Protein AF-A0A4Z2EG58-F1 (afdb_monomer)

InterPro domains:
  IPR001893 Cysteine-rich Golgi apparatus protein 1 repeat [PF00839] (11-72)
  IPR001893 Cysteine-rich Golgi apparatus protein 1 repeat [PF00839] (84-138)
  IPR001893 Cysteine-rich Golgi apparatus protein 1 repeat [PF00839] (142-176)
  IPR017873 Cysteine-rich Golgi apparatus protein 1 repeat, eukaryote [PS51289] (8-75)
  IPR017873 Cysteine-rich Golgi apparatus protein 1 repeat, eukaryote [PS51289] (80-139)
  IPR039728 Golgi apparatus protein 1 [PTHR11884] (1-176)

Organism: NCBI:txid230148

Mean predicted aligned error: 6.57 Å

Foldseek 3Di:
DVCLQPPPDDPVNNVVVLVLLLVCLQAVVSVVQLCVQCVVVLCVFVVPPDPVPVVPDDGGCSSLVRLLVQLPDDVVNDHHGDPSNSVVSLVLLLVCQFDVSSHPQLCVQCVVVCVVFPVVPDGTNSSLVRCVVCLVVGDPSNNVVSVVLVVVCVVPVSSNNVSCVVCVVVCVVPPPPDD

Structure (mmCIF, N/CA/C/O backbone):
data_AF-A0A4Z2EG58-F1
#
_entry.id   AF-A0A4Z2EG58-F1
#
loop_
_atom_site.group_PDB
_atom_site.id
_atom_site.type_symbol
_atom_site.label_atom_id
_atom_site.label_alt_id
_atom_site.label_comp_id
_atom_site.label_asym_id
_atom_site.label_entity_id
_atom_site.label_seq_id
_atom_site.pdbx_PDB_ins_code
_atom_site.Cartn_x
_atom_site.Cartn_y
_atom_site.Cartn_z
_atom_site.occupancy
_atom_site.B_iso_or_equiv
_atom_site.auth_seq_id
_atom_site.auth_comp_id
_atom_site.auth_asym_id
_atom_site.auth_atom_id
_atom_site.pdbx_PDB_model_num
ATOM 1 N N . MET A 1 1 ? -10.990 4.573 -8.745 1.00 60.38 1 MET A N 1
ATOM 2 C CA . MET A 1 1 ? -9.800 3.695 -8.700 1.00 60.38 1 MET A CA 1
ATOM 3 C C . MET A 1 1 ? -10.122 2.206 -8.600 1.00 60.38 1 MET A C 1
ATOM 5 O O . MET A 1 1 ? -9.261 1.426 -8.962 1.00 60.38 1 MET A O 1
ATOM 9 N N . GLU A 1 2 ? -11.304 1.780 -8.143 1.00 64.19 2 GLU A N 1
ATOM 10 C CA . GLU A 1 2 ? -11.610 0.360 -7.842 1.00 64.19 2 GLU A CA 1
ATOM 11 C C . GLU A 1 2 ? -11.493 -0.624 -9.024 1.00 64.19 2 GLU A C 1
ATOM 13 O O . GLU A 1 2 ? -11.524 -1.829 -8.821 1.00 64.19 2 GLU A O 1
ATOM 18 N N . HIS A 1 3 ? -11.331 -0.134 -10.255 1.00 72.31 3 HIS A N 1
ATOM 19 C CA . HIS A 1 3 ? -11.222 -0.966 -11.457 1.00 72.31 3 HIS A CA 1
ATOM 20 C C . HIS A 1 3 ? -9.864 -0.864 -12.166 1.00 72.31 3 HIS A C 1
ATOM 22 O O . HIS A 1 3 ? -9.764 -1.266 -13.324 1.00 72.31 3 HIS A O 1
ATOM 28 N N . LEU A 1 4 ? -8.842 -0.313 -11.496 1.00 73.50 4 LEU A N 1
ATOM 29 C CA . LEU A 1 4 ? -7.545 0.011 -12.101 1.00 73.50 4 LEU A CA 1
ATOM 30 C C . LEU A 1 4 ? -6.857 -1.193 -12.757 1.00 73.50 4 LEU A C 1
ATOM 32 O O . LEU A 1 4 ? -6.316 -1.040 -13.837 1.00 73.50 4 LEU A O 1
ATOM 36 N N . TYR A 1 5 ? -6.988 -2.385 -12.172 1.00 72.00 5 TYR A N 1
ATOM 37 C CA . TYR A 1 5 ? -6.322 -3.609 -12.639 1.00 72.00 5 TYR A CA 1
ATOM 38 C C . TYR A 1 5 ? -7.298 -4.653 -13.203 1.00 72.00 5 TYR A C 1
ATOM 40 O O . TYR A 1 5 ? -7.054 -5.860 -13.142 1.00 72.00 5 TYR A O 1
ATOM 48 N N . THR A 1 6 ? -8.452 -4.200 -13.701 1.00 77.88 6 THR A N 1
ATOM 49 C CA . THR A 1 6 ? -9.447 -5.076 -14.339 1.00 77.88 6 THR A CA 1
ATOM 50 C C . THR A 1 6 ? -9.168 -5.212 -15.830 1.00 77.88 6 THR A C 1
ATOM 52 O O . THR A 1 6 ? -8.696 -4.270 -16.455 1.00 77.88 6 THR A O 1
ATOM 55 N N . GLU A 1 7 ? -9.571 -6.329 -16.441 1.00 77.81 7 GLU A N 1
ATOM 56 C CA . GLU A 1 7 ? -9.435 -6.559 -17.896 1.00 77.81 7 GLU A CA 1
ATOM 57 C C . GLU A 1 7 ? -10.154 -5.507 -18.764 1.00 77.81 7 GLU A C 1
ATOM 59 O O . GLU A 1 7 ? -9.935 -5.420 -19.968 1.00 77.81 7 GLU A O 1
ATOM 64 N N . LYS A 1 8 ? -11.050 -4.715 -18.162 1.00 83.75 8 LYS A N 1
ATOM 65 C CA . LYS A 1 8 ? -11.782 -3.635 -18.834 1.00 83.75 8 LYS A CA 1
ATOM 66 C C . LYS A 1 8 ? -11.014 -2.311 -18.852 1.00 83.75 8 LYS A C 1
ATOM 68 O O . LYS A 1 8 ? -11.457 -1.388 -19.536 1.00 83.75 8 LYS A O 1
ATOM 73 N N . MET A 1 9 ? -9.938 -2.180 -18.074 1.00 86.75 9 MET A N 1
ATOM 74 C CA . MET A 1 9 ? -9.124 -0.971 -18.044 1.00 86.75 9 MET A CA 1
ATOM 75 C C . MET A 1 9 ? -8.227 -0.918 -19.282 1.00 86.75 9 MET A C 1
ATOM 77 O O . MET A 1 9 ? -7.601 -1.904 -19.652 1.00 86.75 9 MET A O 1
ATOM 81 N N . VAL A 1 10 ? -8.189 0.241 -19.940 1.00 90.25 10 VAL A N 1
ATOM 82 C CA . VAL A 1 10 ? -7.292 0.487 -21.077 1.00 90.25 10 VAL A CA 1
ATOM 83 C C . VAL A 1 10 ? -6.009 1.151 -20.591 1.00 90.25 10 VAL A C 1
ATOM 85 O O . VAL A 1 10 ? -6.068 2.008 -19.710 1.00 90.25 10 VAL A O 1
ATOM 88 N N . GLU A 1 11 ? -4.882 0.808 -21.214 1.00 87.94 11 GLU A N 1
ATOM 89 C CA . GLU A 1 11 ? -3.527 1.218 -20.806 1.00 87.94 11 GLU A CA 1
ATOM 90 C C . GLU A 1 11 ? -3.390 2.736 -20.587 1.00 87.94 11 GLU A C 1
ATOM 92 O O . GLU A 1 11 ? -2.943 3.182 -19.532 1.00 87.94 11 GLU A O 1
ATOM 97 N N . ASP A 1 12 ? -3.870 3.555 -21.531 1.00 90.06 12 ASP A N 1
ATOM 98 C CA . ASP A 1 12 ? -3.809 5.020 -21.415 1.00 90.06 12 ASP A CA 1
ATOM 99 C C . ASP A 1 12 ? -4.570 5.554 -20.190 1.00 90.06 12 ASP A C 1
ATOM 101 O O . ASP A 1 12 ? -4.145 6.513 -19.542 1.00 90.06 12 ASP A O 1
ATOM 105 N N . CYS A 1 13 ? -5.720 4.955 -19.872 1.00 89.56 13 CYS A N 1
ATOM 106 C CA . CYS A 1 13 ? -6.524 5.349 -18.719 1.00 89.56 13 CYS A CA 1
ATOM 107 C C . CYS A 1 13 ? -5.856 4.888 -17.421 1.00 89.56 13 CYS A C 1
ATOM 109 O O . CYS A 1 13 ? -5.771 5.662 -16.467 1.00 89.56 13 CYS A O 1
ATOM 111 N N . GLU A 1 14 ? -5.341 3.658 -17.408 1.00 87.19 14 GLU A N 1
ATOM 112 C CA . GLU A 1 14 ? -4.605 3.087 -16.282 1.00 87.19 14 GLU A CA 1
ATOM 113 C C . GLU A 1 14 ? -3.413 3.962 -15.898 1.00 87.19 14 GLU A C 1
ATOM 115 O O . GLU A 1 14 ? -3.309 4.389 -14.748 1.00 87.19 14 GLU A O 1
ATOM 120 N N . LEU A 1 15 ? -2.582 4.331 -16.877 1.00 87.00 15 LEU A N 1
ATOM 121 C CA . LEU A 1 15 ? -1.410 5.178 -16.672 1.00 87.00 15 LEU A CA 1
ATOM 122 C C . LEU A 1 15 ? -1.787 6.517 -16.019 1.00 87.00 15 LEU A C 1
ATOM 124 O O . LEU A 1 15 ? -1.182 6.928 -15.028 1.00 87.00 15 LEU A O 1
ATOM 12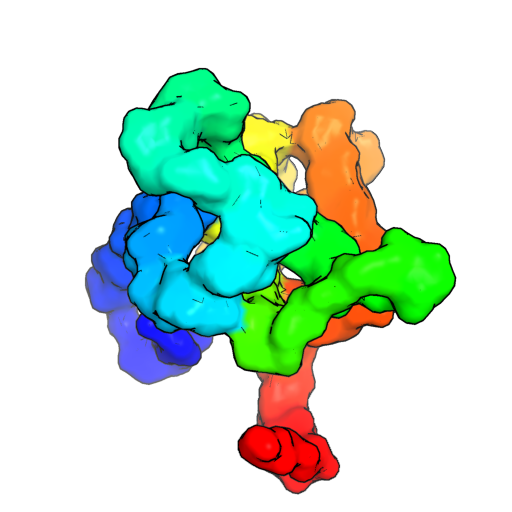8 N N . ARG A 1 16 ? -2.820 7.197 -16.533 1.00 90.56 16 ARG A N 1
ATOM 129 C CA . ARG A 1 16 ? -3.269 8.491 -15.987 1.00 90.56 16 ARG A CA 1
ATOM 130 C C . ARG A 1 16 ? -3.873 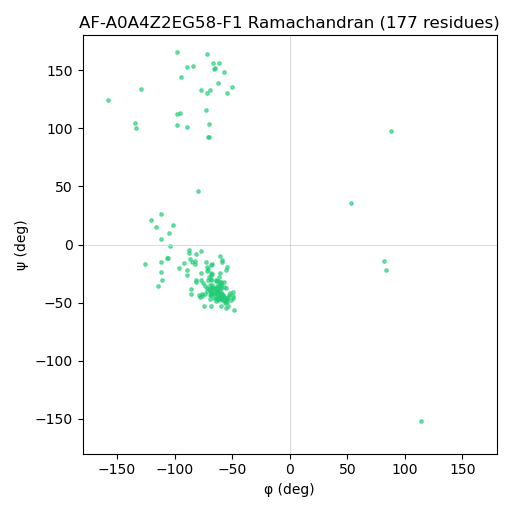8.369 -14.596 1.00 90.56 16 ARG A C 1
ATOM 132 O O . ARG A 1 16 ? -3.700 9.263 -13.768 1.00 90.56 16 ARG A O 1
ATOM 139 N N . LEU A 1 17 ? -4.571 7.274 -14.317 1.00 89.00 17 LEU A N 1
ATOM 140 C CA . LEU A 1 17 ? -5.103 7.013 -12.984 1.00 89.00 17 LEU A CA 1
ATOM 141 C C . LEU A 1 17 ? -3.986 6.695 -11.983 1.00 89.00 17 LEU A C 1
ATOM 143 O O . LEU A 1 17 ? -4.049 7.183 -10.854 1.00 89.00 17 LEU A O 1
ATOM 147 N N . LEU A 1 18 ? -2.950 5.957 -12.388 1.00 86.56 18 LEU A N 1
ATOM 148 C CA . LEU A 1 18 ? -1.768 5.690 -11.564 1.00 86.56 18 LEU A CA 1
ATOM 149 C C . LEU A 1 18 ? -1.002 6.974 -11.225 1.00 86.56 18 LEU A C 1
ATOM 151 O O . LEU A 1 18 ? -0.602 7.157 -10.076 1.00 86.56 18 LEU A O 1
ATOM 155 N N . GLU A 1 19 ? -0.862 7.906 -12.175 1.00 89.38 19 GLU A N 1
ATOM 156 C CA . GLU A 1 19 ? -0.263 9.226 -11.922 1.00 89.38 19 GLU A CA 1
ATOM 157 C C . GLU A 1 19 ? -1.016 9.997 -10.824 1.00 89.38 19 GLU A C 1
ATOM 159 O O . GLU A 1 19 ? -0.399 10.580 -9.933 1.00 89.38 19 GLU A O 1
ATOM 164 N N . LEU A 1 20 ? -2.352 9.984 -10.842 1.00 90.25 20 LEU A N 1
ATOM 165 C CA . LEU A 1 20 ? -3.155 10.612 -9.787 1.00 90.25 20 LEU A CA 1
ATOM 166 C C . LEU A 1 20 ? -3.021 9.868 -8.453 1.00 90.25 20 LEU A C 1
ATOM 168 O O . LEU A 1 20 ? -2.845 10.494 -7.405 1.00 90.25 20 LEU A O 1
ATOM 172 N N . GLN A 1 21 ? -3.071 8.536 -8.491 1.00 88.81 21 GLN A N 1
ATOM 173 C CA . GLN A 1 21 ? -2.991 7.690 -7.305 1.00 88.81 21 GLN A CA 1
ATOM 174 C C . GLN A 1 21 ? -1.638 7.815 -6.601 1.00 88.81 21 GLN A C 1
ATOM 176 O O . GLN A 1 21 ? -1.566 7.761 -5.368 1.00 88.81 21 GLN A O 1
ATOM 181 N N . TYR A 1 22 ? -0.574 8.066 -7.364 1.00 89.12 22 TYR A N 1
ATOM 182 C CA . TYR A 1 22 ? 0.725 8.431 -6.825 1.00 89.12 22 TYR A CA 1
ATOM 183 C C . TYR A 1 22 ? 0.601 9.634 -5.888 1.00 89.12 22 TYR A C 1
ATOM 185 O O . TYR A 1 22 ? 0.991 9.534 -4.735 1.00 89.12 22 TYR A O 1
ATOM 193 N N . PHE A 1 23 ? -0.007 10.749 -6.298 1.00 88.94 23 PHE A N 1
ATOM 194 C CA . PHE A 1 23 ? -0.149 11.904 -5.400 1.00 88.94 23 PHE A CA 1
ATOM 195 C C . PHE A 1 23 ? -1.075 11.618 -4.213 1.00 88.94 23 PHE A C 1
ATOM 197 O O . PHE A 1 23 ? -0.739 11.967 -3.078 1.00 88.94 23 PHE A O 1
ATOM 204 N N . ILE A 1 24 ? -2.197 10.934 -4.455 1.00 89.81 24 ILE A N 1
ATOM 205 C CA . ILE A 1 24 ? -3.191 10.605 -3.421 1.00 89.81 24 ILE A CA 1
ATOM 206 C C . ILE A 1 24 ? -2.576 9.759 -2.299 1.00 89.81 24 ILE A C 1
ATOM 208 O O . ILE A 1 24 ? -2.793 10.018 -1.118 1.00 89.81 24 ILE A O 1
ATOM 212 N N . SER A 1 25 ? -1.741 8.781 -2.640 1.00 89.12 25 SER A N 1
ATOM 213 C CA . SER A 1 25 ? -1.127 7.881 -1.655 1.00 89.12 25 SER A CA 1
ATOM 214 C C . SER A 1 25 ? -0.101 8.550 -0.727 1.00 89.12 25 SER A C 1
ATOM 216 O O . SER A 1 25 ? 0.189 8.000 0.340 1.00 89.12 25 SER A O 1
ATOM 218 N N . ARG A 1 26 ? 0.426 9.735 -1.081 1.00 87.88 26 ARG A N 1
ATOM 219 C CA . ARG A 1 26 ? 1.368 10.505 -0.240 1.00 87.88 26 ARG A CA 1
ATOM 220 C C . ARG A 1 26 ? 0.672 11.465 0.719 1.00 87.88 26 ARG A C 1
ATOM 222 O O . ARG A 1 26 ? 1.259 11.830 1.740 1.00 87.88 26 ARG A O 1
ATOM 229 N N . ASP A 1 27 ? -0.564 11.856 0.425 1.00 86.75 27 ASP A N 1
ATOM 230 C CA . ASP A 1 27 ? -1.354 12.719 1.294 1.00 86.75 27 ASP A CA 1
ATOM 231 C C . ASP A 1 27 ? -2.776 12.175 1.434 1.00 86.75 27 ASP A C 1
ATOM 233 O O . ASP A 1 27 ? -3.621 12.348 0.563 1.00 86.75 27 ASP A O 1
ATOM 237 N N . TRP A 1 28 ? -3.055 11.570 2.590 1.00 88.00 28 TRP A N 1
ATOM 238 C CA . TRP A 1 28 ? -4.356 10.985 2.919 1.00 88.00 28 TRP A CA 1
ATOM 239 C C . TRP A 1 28 ? -5.533 11.969 2.786 1.00 88.00 28 TRP A C 1
ATOM 241 O O . TRP A 1 28 ? -6.667 11.531 2.609 1.00 88.00 28 TRP A O 1
ATOM 251 N N . LYS A 1 29 ? -5.289 13.290 2.843 1.00 87.00 29 LYS A N 1
ATOM 252 C CA . LYS A 1 29 ? -6.326 14.315 2.629 1.00 87.00 29 LYS A CA 1
ATOM 253 C C . LYS A 1 29 ? -6.785 14.395 1.173 1.00 87.00 29 LYS A C 1
ATOM 255 O O . LYS A 1 29 ? -7.855 14.933 0.908 1.00 87.00 29 LYS A O 1
ATOM 260 N N . LEU A 1 30 ? -5.971 13.905 0.240 1.00 90.00 30 LEU A N 1
ATOM 261 C CA . LEU A 1 30 ? -6.292 13.860 -1.183 1.00 90.00 30 LEU A CA 1
ATOM 262 C C . LEU A 1 30 ? -7.179 12.664 -1.548 1.00 90.00 30 LEU A C 1
ATOM 264 O O . LEU A 1 30 ? -7.669 12.622 -2.671 1.00 90.00 30 LEU A O 1
ATOM 268 N N . ASP A 1 31 ? -7.424 11.732 -0.621 1.00 91.81 31 ASP A N 1
ATOM 269 C CA . ASP A 1 31 ? -8.477 10.722 -0.743 1.00 91.81 31 ASP A CA 1
ATOM 270 C C . ASP A 1 31 ? -9.722 11.195 0.038 1.00 91.81 31 ASP A C 1
ATOM 272 O O . ASP A 1 31 ? -9.745 11.117 1.271 1.00 91.81 31 ASP A O 1
ATOM 276 N N . PRO A 1 32 ? -10.776 11.700 -0.636 1.00 91.88 32 PRO A N 1
ATOM 277 C CA . PRO A 1 32 ? -11.930 12.285 0.045 1.00 91.88 32 PRO A CA 1
ATOM 278 C C . PRO A 1 32 ? -12.712 11.282 0.896 1.00 91.88 32 PRO A C 1
ATOM 280 O O . PRO A 1 32 ? -13.305 11.667 1.907 1.00 91.88 32 PRO A O 1
ATOM 283 N N . VAL A 1 33 ? -12.728 10.007 0.493 1.00 94.00 33 VAL A N 1
ATOM 284 C CA . VAL A 1 33 ? -13.479 8.956 1.188 1.00 94.00 33 VAL A CA 1
ATOM 285 C C . VAL A 1 33 ? -12.754 8.596 2.476 1.00 94.00 33 VAL A C 1
ATOM 287 O O . VAL A 1 33 ? -13.341 8.705 3.556 1.00 94.00 33 VAL A O 1
ATOM 290 N N . LEU A 1 34 ? -11.458 8.281 2.380 1.00 93.44 34 LEU A N 1
ATOM 291 C CA . LEU A 1 34 ? -10.603 8.024 3.536 1.00 93.44 34 LEU A CA 1
ATOM 292 C C . LEU A 1 34 ? -10.649 9.205 4.504 1.00 93.44 34 LEU A C 1
ATOM 294 O O . LEU A 1 34 ? -10.886 9.021 5.696 1.00 93.44 34 LEU A O 1
ATOM 298 N N . TYR A 1 35 ? -10.483 10.425 3.994 1.00 92.62 35 TYR A N 1
ATOM 299 C CA . TYR A 1 35 ? -10.530 11.635 4.799 1.00 92.62 35 TYR A CA 1
ATOM 300 C C . TYR A 1 35 ? -11.838 11.748 5.585 1.00 92.62 35 TYR A C 1
ATOM 302 O O . TYR A 1 35 ? -11.828 11.865 6.813 1.00 92.62 35 TYR A O 1
ATOM 310 N N . HIS A 1 36 ? -12.975 11.680 4.891 1.00 95.06 36 HIS A N 1
ATOM 311 C CA . HIS A 1 36 ? -14.281 11.871 5.509 1.00 95.06 36 HIS A CA 1
ATOM 312 C C . HIS A 1 36 ? -14.565 10.802 6.571 1.00 95.06 36 HIS A C 1
ATOM 314 O O . HIS A 1 36 ? -15.105 11.116 7.635 1.00 95.06 36 HIS A O 1
ATOM 320 N N . LYS A 1 37 ? -14.191 9.548 6.299 1.00 97.12 37 LYS A N 1
ATOM 321 C CA . LYS A 1 37 ? -14.416 8.415 7.204 1.00 97.12 37 LYS A CA 1
ATOM 322 C C . LYS A 1 37 ? -13.432 8.373 8.376 1.00 97.12 37 LYS A C 1
ATOM 324 O O . LYS A 1 37 ? -13.820 7.945 9.459 1.00 97.12 37 LYS A O 1
ATOM 329 N N . CYS A 1 38 ? -12.201 8.858 8.206 1.00 95.56 38 CYS A N 1
ATOM 330 C CA . CYS A 1 38 ? -11.142 8.742 9.213 1.00 95.56 38 CYS A CA 1
ATOM 331 C C . CYS A 1 38 ? -10.798 10.027 9.971 1.00 95.56 38 CYS A C 1
ATOM 333 O O . CYS A 1 38 ? -10.113 9.938 10.988 1.00 95.56 38 CYS A O 1
ATOM 335 N N . GLN A 1 39 ? -11.257 11.213 9.561 1.00 92.69 39 GLN A N 1
ATOM 336 C CA . GLN A 1 39 ? -10.864 12.481 10.205 1.00 92.69 39 GLN A CA 1
ATOM 337 C C . GLN A 1 39 ? -11.129 12.536 11.719 1.00 92.69 39 GLN A C 1
ATOM 339 O O . GLN A 1 39 ? -10.311 13.065 12.472 1.00 92.69 39 GLN A O 1
ATOM 344 N N . GLY A 1 40 ? -12.237 11.952 12.188 1.00 93.00 40 GLY A N 1
ATOM 345 C CA . GLY A 1 40 ? -12.553 11.894 13.616 1.00 93.00 40 GLY A CA 1
ATOM 346 C C . GLY A 1 40 ? -11.590 10.991 14.388 1.00 93.00 40 GLY A C 1
ATOM 347 O O . GLY A 1 40 ? -11.146 11.341 15.483 1.00 93.00 40 GLY A O 1
ATOM 348 N N . ASP A 1 41 ? -11.216 9.856 13.798 1.00 94.44 41 ASP A N 1
ATOM 349 C CA . ASP A 1 41 ? -10.252 8.925 14.382 1.00 94.44 41 ASP A CA 1
ATOM 350 C C . ASP A 1 41 ? -8.830 9.486 14.339 1.00 94.44 41 ASP A C 1
ATOM 352 O O . ASP A 1 41 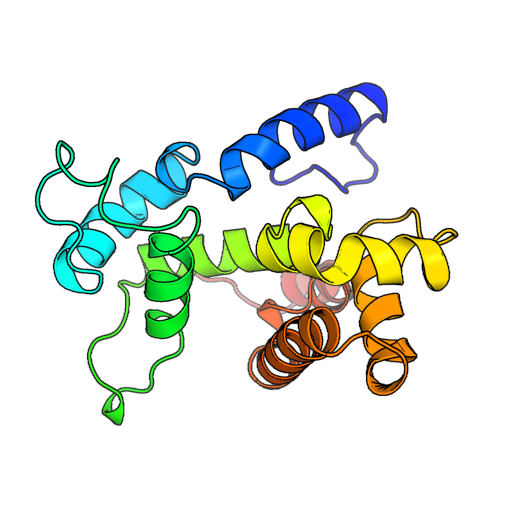? -8.124 9.406 15.341 1.00 94.44 41 ASP A O 1
ATOM 356 N N . ALA A 1 42 ? -8.441 10.148 13.248 1.00 91.88 42 ALA A N 1
ATOM 357 C CA . ALA A 1 42 ? -7.159 10.835 13.126 1.00 91.88 42 ALA A CA 1
ATOM 358 C C . ALA A 1 42 ? -6.995 11.911 14.213 1.00 91.88 42 ALA A C 1
ATOM 360 O O . ALA A 1 42 ? -5.981 11.936 14.914 1.00 91.88 42 ALA A O 1
ATOM 361 N N . ALA A 1 43 ? -8.023 12.734 14.443 1.00 90.12 43 ALA A N 1
ATOM 362 C CA . ALA A 1 43 ? -7.985 13.744 15.499 1.00 90.12 43 ALA A CA 1
ATOM 363 C C . ALA A 1 43 ? -7.874 13.108 16.894 1.00 90.12 43 ALA A C 1
ATOM 365 O O . ALA A 1 43 ? -7.137 13.586 17.750 1.00 90.12 43 ALA A O 1
ATOM 366 N N . ARG A 1 44 ? -8.604 12.013 17.123 1.00 91.06 44 ARG A N 1
ATOM 367 C CA . ARG A 1 44 ? -8.756 11.361 18.430 1.00 91.06 44 ARG A CA 1
ATOM 368 C C . ARG A 1 44 ? -7.599 10.437 18.817 1.00 91.06 44 ARG A C 1
ATOM 370 O O . ARG A 1 44 ? -7.374 10.242 20.012 1.00 91.06 44 ARG A O 1
ATOM 377 N N . LEU A 1 45 ? -6.946 9.811 17.841 1.00 91.81 45 LEU A N 1
ATOM 378 C CA . LEU A 1 45 ? -5.934 8.764 18.034 1.00 91.81 45 LEU A CA 1
ATOM 379 C C . LEU A 1 45 ? -4.545 9.199 17.574 1.00 91.81 45 LEU A C 1
ATOM 381 O O . LEU A 1 45 ? -3.559 8.834 18.200 1.00 91.81 45 LEU A O 1
ATOM 385 N N . CYS A 1 46 ? -4.479 9.990 16.506 1.00 89.50 46 CYS A N 1
ATOM 386 C CA . CYS A 1 46 ? -3.231 10.431 15.885 1.00 89.50 46 CYS A CA 1
ATOM 387 C C . CYS A 1 46 ? -2.906 11.896 16.197 1.00 89.50 46 CYS A C 1
ATOM 389 O O . CYS A 1 46 ? -1.994 12.463 15.604 1.00 89.50 46 CYS A O 1
ATOM 391 N N . HIS A 1 47 ? -3.657 12.507 17.123 1.00 85.12 47 HIS A N 1
ATOM 392 C CA . HIS A 1 47 ? -3.458 13.867 17.627 1.00 85.12 47 HIS A CA 1
ATOM 393 C C . HIS A 1 47 ? -3.373 14.939 16.533 1.00 85.12 47 HIS A C 1
ATOM 395 O O . HIS A 1 47 ? -2.673 15.939 16.679 1.00 85.12 47 HIS A O 1
ATOM 401 N N . THR A 1 48 ? -4.138 14.781 15.451 1.00 77.69 48 THR A N 1
ATOM 402 C CA . THR A 1 48 ? -4.205 15.759 14.354 1.00 77.69 48 THR A CA 1
ATOM 403 C C . THR A 1 48 ? -5.122 16.946 14.699 1.00 77.69 48 THR A C 1
ATOM 405 O O . THR A 1 48 ? -5.996 17.322 13.916 1.00 77.69 48 THR A O 1
ATOM 408 N N . HIS A 1 49 ? -4.996 17.510 15.905 1.00 66.44 49 HIS A N 1
ATOM 409 C CA . HIS A 1 49 ? -5.810 18.645 16.340 1.00 66.44 49 HIS A CA 1
ATOM 410 C C . HIS A 1 49 ? -5.360 19.923 15.615 1.00 66.44 49 HIS A C 1
ATOM 412 O O . HIS A 1 49 ? -4.253 20.398 15.828 1.00 66.44 49 HIS A O 1
ATOM 418 N N . GLY A 1 50 ? -6.233 20.506 14.788 1.00 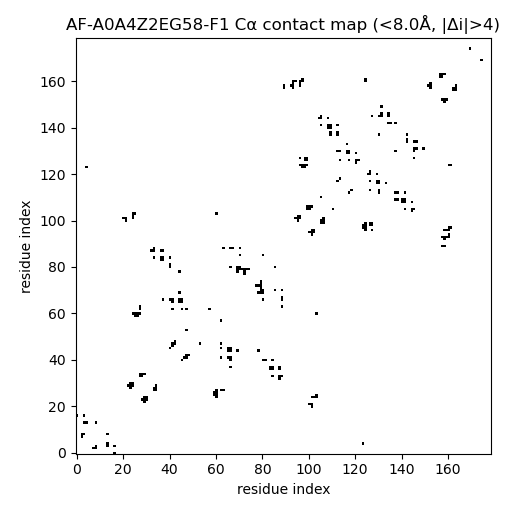58.84 50 GLY A N 1
ATOM 419 C CA . GLY A 1 50 ? -5.984 21.801 14.145 1.00 58.84 50 GLY A CA 1
ATOM 420 C C . GLY A 1 50 ? -5.244 21.699 12.807 1.00 58.84 50 GLY A C 1
ATOM 421 O O . GLY A 1 50 ? -4.021 21.673 12.732 1.00 58.84 50 GLY A O 1
ATOM 422 N N . TRP A 1 51 ? -6.023 21.741 11.727 1.00 55.00 51 TRP A N 1
ATOM 423 C CA . TRP A 1 51 ? -5.605 21.645 10.322 1.00 55.00 51 TRP A CA 1
ATOM 424 C C . TRP A 1 51 ? -4.539 22.651 9.861 1.00 55.00 51 TRP A C 1
ATOM 426 O O . TRP A 1 51 ? -3.898 22.424 8.838 1.00 55.00 51 TRP A O 1
ATOM 436 N N . ASN A 1 52 ? -4.343 23.764 10.579 1.00 51.88 52 ASN A N 1
ATOM 437 C CA . ASN A 1 52 ? -3.396 24.804 10.163 1.00 51.88 52 ASN A CA 1
ATOM 438 C C . ASN A 1 52 ? -1.932 24.506 10.547 1.00 51.88 52 ASN A C 1
ATOM 440 O O . ASN A 1 52 ? -1.043 25.142 9.996 1.00 51.88 52 ASN A O 1
ATOM 444 N N . GLN A 1 53 ? -1.676 23.534 11.436 1.00 52.50 53 GLN A N 1
ATOM 445 C CA . GLN A 1 53 ? -0.328 23.256 11.970 1.00 52.50 53 GLN A CA 1
ATOM 446 C C . GLN A 1 53 ? 0.301 21.978 11.398 1.00 52.50 53 GLN A C 1
ATOM 448 O O . GLN A 1 53 ? 1.496 21.736 11.551 1.00 52.50 53 GLN A O 1
ATOM 453 N N . THR A 1 54 ? -0.481 21.147 10.700 1.00 54.56 54 THR A N 1
ATOM 454 C CA . THR A 1 54 ? -0.022 19.851 10.169 1.00 54.56 54 THR A CA 1
ATOM 455 C C . THR A 1 54 ? 1.027 19.955 9.062 1.00 54.56 54 THR A C 1
ATOM 457 O O . THR A 1 54 ? 1.683 18.959 8.781 1.00 54.56 54 THR A O 1
ATOM 460 N N . GLY A 1 55 ? 1.197 21.129 8.442 1.00 52.91 55 GLY A N 1
ATOM 461 C CA . GLY A 1 55 ? 2.176 21.329 7.369 1.00 52.91 55 GLY A CA 1
ATOM 462 C C . GLY A 1 55 ? 3.637 21.254 7.825 1.00 52.91 55 GLY A C 1
ATOM 463 O O . GLY A 1 55 ? 4.491 20.918 7.014 1.00 52.91 55 GLY A O 1
ATOM 464 N N . GLU A 1 56 ? 3.919 21.518 9.107 1.00 54.31 56 GLU A N 1
ATOM 465 C CA . GLU A 1 56 ? 5.293 21.556 9.636 1.00 54.31 56 GLU A CA 1
ATOM 466 C C . GLU A 1 56 ? 5.612 20.417 10.618 1.00 54.31 56 GLU A C 1
ATOM 468 O O . GLU A 1 56 ? 6.777 20.062 10.775 1.00 54.31 56 GLU A O 1
ATOM 473 N N . LEU A 1 57 ? 4.607 19.817 11.272 1.00 58.25 57 LEU A N 1
ATOM 474 C CA . LEU A 1 57 ? 4.853 18.929 12.418 1.00 58.25 57 LEU A CA 1
ATOM 475 C C . LEU A 1 57 ? 4.912 17.427 12.095 1.00 58.25 57 LEU A C 1
ATOM 477 O O . LEU A 1 57 ? 5.445 16.669 12.904 1.00 58.25 57 LEU A O 1
ATOM 481 N N . MET A 1 58 ? 4.361 16.965 10.964 1.00 65.19 58 MET A N 1
ATOM 482 C CA . MET A 1 58 ? 4.269 15.528 10.670 1.00 65.19 58 MET A CA 1
ATOM 483 C C . MET A 1 58 ? 4.807 15.152 9.285 1.00 65.19 58 MET A C 1
ATOM 485 O O . MET A 1 58 ? 4.433 15.784 8.296 1.00 65.19 58 MET A O 1
ATOM 489 N N . PRO A 1 59 ? 5.632 14.090 9.186 1.00 71.69 59 PRO A N 1
ATOM 490 C CA . PRO A 1 59 ? 6.068 13.555 7.904 1.00 71.69 59 PRO A CA 1
ATOM 491 C C . PRO A 1 59 ? 4.883 13.148 7.010 1.00 71.69 59 PRO A C 1
ATOM 493 O O . PRO A 1 59 ? 3.864 12.667 7.526 1.00 71.69 59 PRO A O 1
ATOM 496 N N . PRO A 1 60 ? 5.016 13.258 5.674 1.00 72.31 60 PRO A N 1
ATOM 497 C CA . PRO A 1 60 ? 4.069 12.658 4.738 1.00 72.31 60 PRO A CA 1
ATOM 498 C C . PRO A 1 60 ? 3.829 11.183 5.079 1.00 72.31 60 PRO A C 1
ATOM 500 O O . PRO A 1 60 ? 4.766 10.457 5.403 1.00 72.31 60 PRO A O 1
ATOM 503 N N . GLY A 1 61 ? 2.569 10.749 5.057 1.00 78.25 61 GLY A N 1
ATOM 504 C CA . GLY A 1 61 ? 2.184 9.378 5.411 1.00 78.25 61 GLY A CA 1
ATOM 505 C C . GLY A 1 61 ? 2.037 9.079 6.911 1.00 78.25 61 GLY A C 1
ATOM 506 O O . GLY A 1 61 ? 1.371 8.102 7.243 1.00 78.25 61 GLY A O 1
ATOM 507 N N . ALA A 1 62 ? 2.521 9.930 7.830 1.00 83.38 62 ALA A N 1
ATOM 508 C CA . ALA A 1 62 ? 2.498 9.643 9.274 1.00 83.38 62 ALA A CA 1
ATOM 509 C C . ALA A 1 62 ? 1.085 9.417 9.843 1.00 83.38 62 ALA A C 1
ATOM 511 O O . ALA A 1 62 ? 0.881 8.548 10.694 1.00 83.38 62 ALA A O 1
ATOM 512 N N . VAL A 1 63 ? 0.092 10.169 9.352 1.00 89.19 63 VAL A N 1
ATOM 513 C CA . VAL A 1 63 ? -1.312 9.980 9.753 1.00 89.19 63 VAL A CA 1
ATOM 514 C C . VAL A 1 63 ? -1.808 8.603 9.332 1.00 89.19 63 VAL A C 1
ATOM 516 O O . VAL A 1 63 ? -2.401 7.901 10.146 1.00 89.19 63 VAL A O 1
ATOM 519 N N . PHE A 1 64 ? -1.536 8.197 8.090 1.00 89.88 64 PHE A N 1
ATOM 520 C CA . PHE A 1 64 ? -1.959 6.892 7.598 1.00 89.88 64 PHE A CA 1
ATOM 521 C C . PHE A 1 64 ? -1.280 5.765 8.380 1.00 89.88 64 PHE A C 1
ATOM 523 O O . PHE A 1 64 ? -1.974 4.879 8.862 1.00 89.88 64 PHE A O 1
ATOM 530 N N . SER A 1 65 ? 0.034 5.842 8.619 1.00 86.69 65 SER A N 1
ATOM 531 C CA . SER A 1 65 ? 0.761 4.856 9.434 1.00 86.69 65 SER A CA 1
ATOM 532 C C . SER A 1 65 ? 0.218 4.762 10.868 1.00 86.69 65 SER A C 1
ATOM 534 O O . SER A 1 65 ? 0.184 3.682 11.459 1.00 86.69 65 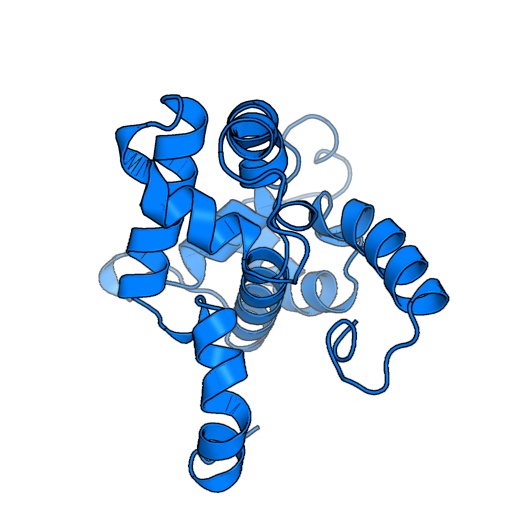SER A O 1
ATOM 536 N N . CYS A 1 66 ? -0.237 5.880 11.442 1.00 90.56 66 CYS A N 1
ATOM 537 C CA . CYS A 1 66 ? -0.914 5.877 12.735 1.00 90.56 66 CYS A CA 1
ATOM 538 C C . CYS A 1 66 ? -2.288 5.193 12.667 1.00 90.56 66 CYS A C 1
ATOM 540 O O . CYS A 1 66 ? -2.541 4.274 13.447 1.00 90.56 66 CYS A O 1
ATOM 542 N N . LEU A 1 67 ? -3.160 5.604 11.736 1.0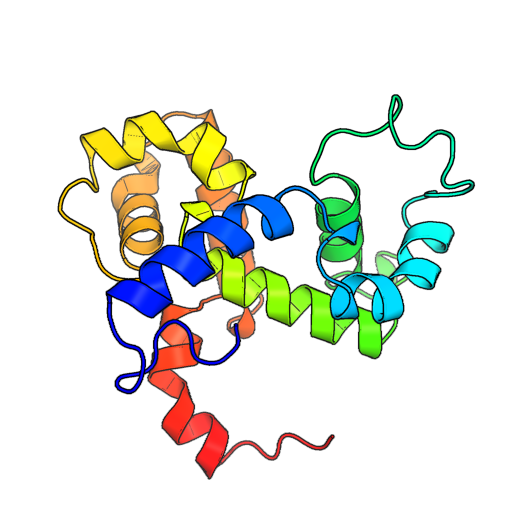0 92.75 67 LEU A N 1
ATOM 543 C CA . LEU A 1 67 ? -4.481 4.994 11.541 1.00 92.75 67 LEU A CA 1
ATOM 544 C C . LEU A 1 67 ? -4.348 3.484 11.326 1.00 92.75 67 LEU A C 1
ATOM 546 O O . LEU A 1 67 ? -4.994 2.703 12.021 1.00 92.75 67 LEU A O 1
ATOM 550 N N . TYR A 1 68 ? -3.424 3.093 10.454 1.00 89.19 68 TYR A N 1
ATOM 551 C CA . TYR A 1 68 ? -3.022 1.719 10.201 1.00 89.19 68 TYR A CA 1
ATOM 552 C C . TYR A 1 68 ? -2.738 0.942 11.491 1.00 89.19 68 TYR A C 1
ATOM 554 O O . TYR A 1 68 ? -3.407 -0.048 11.785 1.00 89.19 68 TYR A O 1
ATOM 562 N N . ARG A 1 69 ? -1.829 1.445 12.335 1.00 87.25 69 ARG A N 1
ATOM 563 C CA . ARG A 1 69 ? -1.497 0.803 13.614 1.00 87.25 69 ARG A CA 1
ATOM 564 C C . ARG A 1 69 ? -2.722 0.632 14.515 1.00 87.25 69 ARG A C 1
ATOM 566 O O . ARG A 1 69 ? -2.782 -0.319 15.283 1.00 87.25 69 ARG A O 1
ATOM 573 N N . HIS A 1 70 ? -3.694 1.540 14.457 1.00 91.62 70 HIS A N 1
ATOM 574 C CA . HIS A 1 70 ? -4.928 1.456 15.243 1.00 91.62 70 HIS A CA 1
ATOM 575 C C . HIS A 1 70 ? -6.012 0.550 14.628 1.00 91.62 70 HIS A C 1
ATOM 577 O O . HIS A 1 70 ? -6.934 0.157 15.349 1.00 91.62 70 HIS A O 1
ATOM 583 N N . ALA A 1 71 ? -5.917 0.197 13.342 1.00 89.38 71 ALA A N 1
ATOM 584 C CA . ALA A 1 71 ? -6.848 -0.712 12.665 1.00 89.38 71 ALA A CA 1
ATOM 585 C C . ALA A 1 71 ? -6.729 -2.162 13.175 1.00 89.38 71 ALA A C 1
ATOM 587 O O . ALA A 1 71 ? -7.728 -2.892 13.239 1.00 89.38 71 ALA A O 1
ATOM 588 N N . TYR A 1 72 ? -5.516 -2.533 13.593 1.00 82.88 72 TYR A N 1
ATOM 589 C CA . TYR A 1 72 ? -5.124 -3.896 13.963 1.00 82.88 72 TYR A CA 1
ATOM 590 C C . TYR A 1 72 ? -4.819 -4.089 15.451 1.00 82.88 72 TYR A C 1
ATOM 592 O O . TYR A 1 72 ? -4.479 -5.187 15.872 1.00 82.88 72 TYR A O 1
ATOM 600 N N . ARG A 1 73 ? -5.022 -3.061 16.286 1.00 85.50 73 ARG A N 1
ATOM 601 C CA . ARG A 1 73 ? -4.917 -3.226 17.743 1.00 85.50 73 ARG A CA 1
ATOM 602 C C . ARG A 1 73 ? -5.947 -4.216 18.285 1.00 85.50 73 ARG A C 1
ATOM 604 O O . ARG A 1 73 ? -7.130 -4.158 17.920 1.00 85.50 73 ARG A O 1
ATOM 611 N N . THR A 1 74 ? -5.506 -5.043 19.229 1.00 80.75 74 THR A N 1
ATOM 612 C CA . THR A 1 74 ? -6.376 -5.795 20.141 1.00 80.75 74 THR A CA 1
ATOM 613 C C . THR A 1 74 ? -7.019 -4.857 21.166 1.00 80.75 74 THR A C 1
ATOM 615 O O . THR A 1 74 ? -6.581 -3.719 21.350 1.00 80.75 74 THR A O 1
ATOM 618 N N . GLU A 1 75 ? -8.072 -5.315 21.847 1.00 78.06 75 GLU A N 1
ATOM 619 C CA . GLU A 1 75 ? -8.725 -4.518 22.899 1.00 78.06 75 GLU A CA 1
ATOM 620 C C . GLU A 1 75 ? -7.761 -4.163 24.042 1.00 78.06 75 GLU A C 1
ATOM 622 O O . GLU A 1 75 ? -7.805 -3.053 24.571 1.00 78.06 75 GLU A O 1
ATOM 627 N N . GLU A 1 76 ? -6.828 -5.063 24.358 1.00 82.56 76 GLU A N 1
ATOM 628 C CA . GLU A 1 76 ? -5.807 -4.869 25.393 1.00 82.56 76 GLU A CA 1
ATOM 629 C C . GLU A 1 76 ? -4.738 -3.842 24.985 1.00 82.56 76 GLU A C 1
ATOM 631 O O . GLU A 1 76 ? -4.219 -3.107 25.823 1.00 82.56 76 GLU A O 1
ATOM 636 N N . GLN A 1 77 ? -4.441 -3.731 23.685 1.00 83.12 77 GLN A N 1
ATOM 637 C CA . GLN A 1 77 ? -3.476 -2.770 23.136 1.00 83.12 77 GLN A CA 1
ATOM 638 C C . GLN A 1 77 ? -4.029 -1.335 23.053 1.00 83.12 77 GLN A C 1
ATOM 640 O O . GLN A 1 77 ? -3.297 -0.397 22.711 1.00 83.12 77 GLN A O 1
ATOM 645 N N . GLY A 1 78 ? -5.314 -1.129 23.358 1.00 85.31 78 GLY A N 1
ATOM 646 C CA . GLY A 1 78 ? -5.932 0.182 23.532 1.00 85.31 78 GLY A CA 1
ATOM 647 C C . GLY A 1 78 ? -6.982 0.536 22.478 1.00 85.31 78 GLY A C 1
ATOM 648 O O . GLY A 1 78 ? -7.692 -0.306 21.939 1.00 85.31 78 GLY A O 1
ATOM 649 N N . ARG A 1 79 ? -7.140 1.838 22.215 1.00 87.94 79 ARG A N 1
ATOM 650 C CA . ARG A 1 79 ? -8.257 2.353 21.406 1.00 87.94 79 ARG A CA 1
ATOM 651 C C . ARG A 1 79 ? -8.118 1.952 19.934 1.00 87.94 79 ARG A C 1
ATOM 653 O O . ARG A 1 79 ? -7.070 2.178 19.329 1.00 87.94 79 ARG A O 1
ATOM 660 N N . ARG A 1 80 ? -9.212 1.451 19.357 1.00 91.12 80 ARG A N 1
ATOM 661 C CA . ARG A 1 80 ? -9.322 1.023 17.954 1.00 91.12 80 ARG A CA 1
ATOM 662 C C . ARG A 1 80 ? -9.951 2.110 17.072 1.00 91.12 80 ARG A C 1
ATOM 664 O O . ARG A 1 80 ? -10.532 3.086 17.578 1.00 91.12 80 ARG A O 1
ATOM 671 N N . LEU A 1 81 ? -9.816 1.932 15.760 1.00 94.12 81 LEU A N 1
ATOM 672 C CA . LEU A 1 81 ? -10.561 2.698 14.759 1.00 94.12 81 LEU A CA 1
ATOM 673 C C . LEU A 1 81 ? -12.061 2.389 14.812 1.00 94.12 81 LEU A C 1
ATOM 675 O O . LEU A 1 81 ? -12.480 1.315 15.248 1.00 94.12 81 LEU A O 1
ATOM 679 N N . SER A 1 82 ? -12.863 3.329 14.324 1.00 95.12 82 SER A N 1
ATOM 680 C CA . SER A 1 82 ? -14.242 3.062 13.923 1.00 95.12 82 SER A CA 1
ATOM 681 C C . SER A 1 82 ? -14.294 2.035 12.783 1.00 95.12 82 SER A C 1
ATOM 683 O O . SER A 1 82 ? -13.332 1.892 12.025 1.00 95.12 82 SER A O 1
ATOM 685 N N . ARG A 1 83 ? -15.427 1.329 12.641 1.00 93.06 83 ARG A N 1
ATOM 686 C CA . ARG A 1 83 ? -15.641 0.357 11.549 1.00 93.06 83 ARG A CA 1
ATOM 687 C C . ARG A 1 83 ? -15.412 1.011 10.187 1.00 93.06 83 ARG A C 1
ATOM 689 O O . ARG A 1 83 ? -14.633 0.498 9.396 1.00 93.06 83 ARG A O 1
ATOM 696 N N . ASP A 1 84 ? -16.029 2.167 9.970 1.00 95.62 84 ASP A N 1
ATOM 697 C CA . ASP A 1 84 ? -15.927 2.932 8.729 1.00 95.62 84 ASP A CA 1
ATOM 698 C C . ASP A 1 84 ? -14.482 3.323 8.396 1.00 95.62 84 ASP A C 1
ATOM 700 O O . ASP A 1 84 ? -14.033 3.108 7.275 1.00 95.62 84 ASP A O 1
ATOM 704 N N . CYS A 1 85 ? -13.726 3.856 9.363 1.00 96.00 85 CYS A N 1
ATOM 705 C CA . CYS A 1 85 ? -12.330 4.198 9.106 1.00 96.00 85 CYS A CA 1
ATOM 706 C C . CYS A 1 85 ? -11.467 2.950 8.879 1.00 96.00 85 CYS A C 1
ATOM 708 O O . CYS A 1 85 ? -10.591 2.961 8.018 1.00 96.00 85 CYS A O 1
ATOM 710 N N . LYS A 1 86 ? -11.720 1.854 9.609 1.00 93.12 86 LYS A N 1
ATOM 711 C CA . LYS A 1 86 ? -10.994 0.594 9.415 1.00 93.12 86 LYS A CA 1
ATOM 712 C C . LYS A 1 86 ? -11.166 0.054 7.991 1.00 93.12 86 LYS A C 1
ATOM 714 O O . LYS A 1 86 ? -10.169 -0.340 7.396 1.00 93.12 86 LYS A O 1
ATOM 719 N N . VAL A 1 87 ? -12.386 0.075 7.451 1.00 91.31 87 VAL A N 1
ATOM 720 C CA . VAL A 1 87 ? -12.668 -0.359 6.071 1.00 91.31 87 VAL A CA 1
ATOM 721 C C . VAL A 1 87 ? -11.874 0.474 5.063 1.00 91.31 87 VAL A C 1
ATOM 723 O O . VAL A 1 87 ? -11.222 -0.084 4.185 1.00 91.31 87 VAL A O 1
ATOM 726 N N . GLU A 1 88 ? -11.849 1.799 5.220 1.00 93.69 88 GLU A N 1
ATOM 727 C CA . GLU A 1 88 ? -11.075 2.657 4.317 1.00 93.69 88 GLU A CA 1
ATOM 728 C C . GLU A 1 88 ? -9.563 2.455 4.463 1.00 93.69 88 GLU A C 1
ATOM 730 O O . GLU A 1 88 ? -8.851 2.446 3.464 1.00 93.69 88 GLU A O 1
ATOM 735 N N . VAL A 1 89 ? -9.052 2.231 5.677 1.00 92.44 89 VAL A N 1
ATOM 736 C CA . VAL A 1 89 ? -7.638 1.876 5.878 1.00 92.44 89 VAL A CA 1
ATOM 737 C C . VAL A 1 89 ? -7.301 0.572 5.155 1.00 92.44 89 VAL A C 1
ATOM 739 O O . VAL A 1 89 ? -6.299 0.529 4.447 1.00 92.44 89 VAL A O 1
ATOM 742 N N . GLN A 1 90 ? -8.150 -0.454 5.264 1.00 87.38 90 GLN A N 1
ATOM 743 C CA . GLN A 1 90 ? -7.977 -1.720 4.545 1.00 87.38 90 GLN A CA 1
ATOM 744 C C . GLN A 1 90 ? -8.003 -1.524 3.025 1.00 87.38 90 GLN A C 1
ATOM 746 O O . GLN A 1 90 ? -7.135 -2.051 2.332 1.00 87.38 90 GLN A O 1
ATOM 751 N N . ARG A 1 91 ? -8.914 -0.692 2.500 1.00 88.50 91 ARG A N 1
ATOM 752 C CA . ARG A 1 91 ? -8.941 -0.340 1.071 1.00 88.50 91 ARG A CA 1
ATOM 753 C C . ARG A 1 91 ? -7.614 0.264 0.609 1.00 88.50 91 ARG A C 1
ATOM 755 O O . ARG A 1 91 ? -7.115 -0.100 -0.452 1.00 88.50 91 ARG A O 1
ATOM 762 N N . ILE A 1 92 ? -7.043 1.190 1.380 1.00 89.75 92 ILE A N 1
ATOM 763 C CA . ILE A 1 92 ? -5.768 1.826 1.023 1.00 89.75 92 ILE A CA 1
ATOM 764 C C . ILE A 1 92 ? -4.603 0.836 1.111 1.00 89.75 92 ILE A C 1
ATOM 766 O O . ILE A 1 92 ? -3.720 0.889 0.260 1.00 89.75 92 ILE A O 1
ATOM 770 N N . LEU A 1 93 ? -4.587 -0.064 2.100 1.00 86.19 93 LEU A N 1
ATOM 771 C CA . LEU A 1 93 ? -3.566 -1.115 2.188 1.00 86.19 93 LEU A CA 1
ATOM 772 C C . LEU A 1 93 ? -3.608 -2.033 0.971 1.00 86.19 93 LEU A C 1
ATOM 774 O O . LEU A 1 93 ? -2.579 -2.250 0.344 1.00 86.19 93 LEU A O 1
ATOM 778 N N . HIS A 1 94 ? -4.801 -2.480 0.582 1.00 82.12 94 HIS A N 1
ATOM 779 C CA . HIS A 1 94 ? -4.970 -3.298 -0.611 1.00 82.12 94 HIS A CA 1
ATOM 780 C C . HIS A 1 94 ? -4.480 -2.565 -1.872 1.00 82.12 94 HIS A C 1
ATOM 782 O O . HIS A 1 94 ? -3.746 -3.125 -2.677 1.00 82.12 94 HIS A O 1
ATOM 788 N N . GLN A 1 95 ? -4.796 -1.270 -2.015 1.00 84.50 95 GLN A N 1
ATOM 789 C CA . GLN A 1 95 ? -4.270 -0.445 -3.113 1.00 84.50 95 GLN A CA 1
ATOM 790 C C . GLN A 1 95 ? -2.739 -0.325 -3.102 1.00 84.50 95 GLN A C 1
ATOM 792 O O . GLN A 1 95 ? -2.132 -0.266 -4.165 1.00 84.50 95 GLN A O 1
ATOM 797 N N . ARG A 1 96 ? -2.117 -0.273 -1.923 1.00 86.94 96 ARG A N 1
ATOM 798 C CA . ARG A 1 96 ? -0.658 -0.185 -1.754 1.00 86.94 96 ARG A CA 1
ATOM 799 C C . ARG A 1 96 ? 0.057 -1.497 -2.056 1.00 86.94 96 ARG A C 1
ATOM 801 O O . ARG A 1 96 ? 1.148 -1.461 -2.609 1.00 86.94 96 ARG A O 1
ATOM 808 N N . ALA A 1 97 ? -0.560 -2.628 -1.729 1.00 81.62 97 ALA A N 1
ATOM 809 C CA . ALA A 1 97 ? -0.021 -3.951 -2.030 1.00 81.62 97 ALA A CA 1
ATOM 810 C C . ALA A 1 97 ? -0.090 -4.296 -3.534 1.00 81.62 97 ALA A C 1
ATOM 812 O O . ALA A 1 97 ? 0.651 -5.153 -4.004 1.00 81.62 97 ALA A O 1
ATOM 813 N N . LEU A 1 98 ? -0.935 -3.606 -4.312 1.00 82.12 98 LEU A N 1
ATOM 814 C CA . LEU A 1 98 ? -1.056 -3.819 -5.761 1.00 82.12 98 LEU A CA 1
ATOM 815 C C . LEU A 1 98 ? 0.073 -3.192 -6.589 1.00 82.12 98 LEU A C 1
ATOM 817 O O . LEU A 1 98 ? 0.316 -3.640 -7.704 1.00 82.12 98 LEU A O 1
ATOM 821 N N . ASP A 1 99 ? 0.744 -2.153 -6.100 1.00 86.81 99 ASP A N 1
ATOM 822 C CA . ASP A 1 99 ? 1.813 -1.481 -6.844 1.00 86.81 99 ASP A CA 1
ATOM 823 C C . ASP A 1 99 ? 2.725 -0.746 -5.858 1.00 86.81 99 ASP A C 1
ATOM 825 O O . ASP A 1 99 ? 2.275 0.110 -5.088 1.00 86.81 99 ASP A O 1
ATOM 829 N N . VAL A 1 100 ? 4.026 -1.047 -5.897 1.00 88.94 100 VAL A N 1
ATOM 830 C CA . VAL A 1 100 ? 5.014 -0.461 -4.976 1.00 88.94 100 VAL A CA 1
ATOM 831 C C . VAL A 1 100 ? 5.092 1.058 -5.107 1.00 88.94 100 VAL A C 1
ATOM 833 O O . VAL A 1 100 ? 5.455 1.739 -4.152 1.00 88.94 100 VAL A O 1
ATOM 836 N N . LYS A 1 101 ? 4.712 1.633 -6.257 1.00 87.38 101 LYS A N 1
ATOM 837 C CA . LYS A 1 101 ? 4.611 3.085 -6.463 1.00 87.38 101 LYS A CA 1
ATOM 838 C C 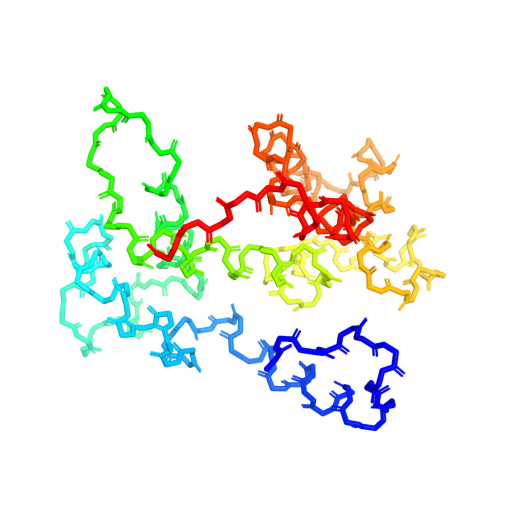. LYS A 1 101 ? 3.491 3.683 -5.628 1.00 87.38 101 LYS A C 1
ATOM 840 O O . LYS A 1 101 ? 3.568 4.867 -5.304 1.00 87.38 101 LYS A O 1
ATOM 845 N N . LEU A 1 102 ? 2.470 2.918 -5.262 1.00 89.06 102 LEU A N 1
ATOM 846 C CA . LEU A 1 102 ? 1.359 3.389 -4.442 1.00 89.06 102 LEU A CA 1
ATOM 847 C C . LEU A 1 102 ? 1.664 3.320 -2.945 1.00 89.06 102 LEU A C 1
ATOM 849 O O . LEU A 1 102 ? 1.001 4.021 -2.182 1.00 89.06 102 LEU A O 1
ATOM 853 N N . ASP A 1 103 ? 2.705 2.599 -2.523 1.00 90.56 103 ASP A N 1
ATOM 854 C CA . ASP A 1 103 ? 3.229 2.670 -1.160 1.00 90.56 103 ASP A CA 1
ATOM 855 C C . ASP A 1 103 ? 4.458 3.605 -1.069 1.00 90.56 103 ASP A C 1
ATOM 857 O O . ASP A 1 103 ? 5.525 3.310 -1.612 1.00 90.56 103 ASP A O 1
ATOM 861 N N . PRO A 1 104 ? 4.350 4.763 -0.387 1.00 89.31 104 PRO A N 1
ATOM 862 C CA . PRO A 1 104 ? 5.452 5.720 -0.314 1.00 89.31 104 PRO A CA 1
ATOM 863 C C . PRO A 1 104 ? 6.717 5.187 0.374 1.00 89.31 104 PRO A C 1
ATOM 865 O O . PRO A 1 104 ? 7.817 5.628 0.028 1.00 89.31 104 PRO A O 1
ATOM 868 N N . ASP A 1 105 ? 6.582 4.289 1.354 1.00 89.69 105 ASP A N 1
ATOM 869 C CA . ASP A 1 105 ? 7.721 3.754 2.101 1.00 89.69 105 ASP A CA 1
ATOM 870 C C . ASP A 1 105 ? 8.457 2.695 1.277 1.00 89.69 105 ASP A C 1
ATOM 872 O O . ASP A 1 105 ? 9.685 2.783 1.162 1.00 89.69 105 ASP A O 1
ATOM 876 N N . LEU A 1 106 ? 7.730 1.768 0.639 1.00 91.62 106 LEU A N 1
ATOM 877 C CA . LEU A 1 106 ? 8.314 0.797 -0.292 1.00 91.62 106 LEU A CA 1
ATOM 878 C C . LEU A 1 106 ? 8.993 1.508 -1.456 1.00 91.62 106 LEU A C 1
ATOM 880 O O . LEU A 1 106 ? 10.185 1.300 -1.672 1.00 91.62 106 LEU A O 1
ATOM 884 N N . GLN A 1 107 ? 8.300 2.414 -2.153 1.00 91.06 107 GLN A N 1
ATOM 885 C CA . GLN A 1 107 ? 8.897 3.106 -3.294 1.00 91.06 107 GLN A CA 1
ATOM 886 C C . GLN A 1 107 ? 10.203 3.811 -2.909 1.00 91.06 107 GLN A C 1
ATOM 888 O O . GLN A 1 107 ? 11.207 3.715 -3.615 1.00 91.06 107 GLN A O 1
ATOM 893 N N . LYS A 1 108 ? 10.204 4.532 -1.783 1.00 92.25 108 LYS A N 1
ATOM 894 C CA . LYS A 1 108 ? 11.365 5.312 -1.354 1.00 92.25 108 LYS A CA 1
ATOM 895 C C . LYS A 1 108 ? 12.536 4.424 -0.942 1.00 92.25 108 LYS A C 1
ATOM 897 O O . LYS A 1 108 ? 13.680 4.759 -1.244 1.00 92.25 108 LYS A O 1
ATOM 902 N N . ARG A 1 109 ? 12.273 3.351 -0.197 1.00 95.31 109 ARG A N 1
ATOM 903 C CA . ARG A 1 109 ? 13.326 2.533 0.426 1.00 95.31 109 ARG A CA 1
ATOM 904 C C . ARG A 1 109 ? 13.814 1.408 -0.478 1.00 95.31 109 ARG A C 1
ATOM 906 O O . ARG A 1 109 ? 14.967 1.015 -0.345 1.00 95.31 109 ARG A O 1
ATOM 913 N N . CYS A 1 110 ? 12.976 0.945 -1.402 1.00 96.12 110 CYS A N 1
ATOM 914 C CA . CYS A 1 110 ? 13.245 -0.202 -2.263 1.00 96.12 110 CYS A CA 1
ATOM 915 C C . CYS A 1 110 ? 13.613 0.161 -3.703 1.00 96.12 110 CYS A C 1
ATOM 917 O O . CYS A 1 110 ? 13.916 -0.742 -4.469 1.00 96.12 110 CYS A O 1
ATOM 919 N N . MET A 1 111 ? 13.648 1.446 -4.086 1.00 94.62 111 MET A N 1
ATOM 920 C CA . MET A 1 111 ? 13.933 1.867 -5.472 1.00 94.62 111 MET A CA 1
ATOM 921 C C . MET A 1 111 ? 15.183 1.197 -6.073 1.00 94.62 111 MET A C 1
ATOM 923 O O . MET A 1 111 ? 15.163 0.742 -7.214 1.00 94.62 111 MET A O 1
ATOM 927 N N . THR A 1 112 ? 16.273 1.117 -5.304 1.00 95.69 112 THR A N 1
ATOM 928 C CA . THR A 1 112 ? 17.523 0.488 -5.758 1.00 95.69 112 THR A CA 1
ATOM 929 C C . THR A 1 112 ? 17.379 -1.023 -5.929 1.00 95.69 112 THR A C 1
ATOM 931 O O . THR A 1 112 ? 17.885 -1.575 -6.903 1.00 95.69 112 THR A O 1
ATOM 934 N N . ASP A 1 113 ? 16.696 -1.689 -4.998 1.00 97.25 113 ASP A N 1
ATOM 935 C CA . ASP A 1 113 ? 16.505 -3.140 -5.032 1.00 97.25 113 ASP A CA 1
ATOM 936 C C . ASP A 1 113 ? 15.520 -3.553 -6.129 1.00 97.25 113 ASP A C 1
ATOM 938 O O . ASP A 1 113 ? 15.777 -4.525 -6.832 1.00 97.25 113 ASP A O 1
ATOM 942 N N . LEU A 1 114 ? 14.468 -2.762 -6.362 1.00 95.06 114 LEU A N 1
ATOM 943 C CA . LEU A 1 114 ? 13.536 -2.940 -7.477 1.00 95.06 114 LEU A CA 1
ATOM 944 C C . LEU A 1 114 ? 14.273 -2.938 -8.819 1.00 95.06 114 LEU A C 1
ATOM 946 O O . LEU A 1 114 ? 14.104 -3.853 -9.618 1.00 95.06 114 LEU A O 1
ATOM 950 N N . GLY A 1 115 ? 15.154 -1.958 -9.044 1.00 94.50 115 GLY A N 1
ATOM 951 C CA . GLY A 1 115 ? 15.953 -1.899 -10.271 1.00 94.50 115 GLY A CA 1
ATOM 952 C C . GLY A 1 115 ? 16.997 -3.014 -10.391 1.00 94.50 115 GLY A C 1
ATOM 953 O O . GLY A 1 115 ? 17.385 -3.364 -11.502 1.00 94.50 115 GLY A O 1
ATOM 954 N N . LYS A 1 116 ? 17.466 -3.567 -9.267 1.00 96.62 116 LYS A N 1
ATOM 955 C CA . LYS A 1 116 ? 18.502 -4.607 -9.239 1.00 96.62 116 LYS A CA 1
ATOM 956 C C . LYS A 1 116 ? 17.936 -6.017 -9.414 1.00 96.62 116 LYS A C 1
ATOM 958 O O . LYS A 1 116 ? 18.552 -6.820 -10.109 1.00 96.62 116 LYS A O 1
ATOM 963 N N . TRP A 1 117 ? 16.823 -6.316 -8.753 1.00 96.50 117 TRP A N 1
ATOM 964 C CA . TRP A 1 117 ? 16.272 -7.669 -8.635 1.00 96.50 117 TRP A CA 1
ATOM 965 C C . TRP A 1 117 ? 14.965 -7.851 -9.408 1.00 96.50 117 TRP A C 1
ATOM 967 O O . TRP A 1 117 ? 14.703 -8.938 -9.912 1.00 96.50 117 TRP A O 1
ATOM 977 N N . CYS A 1 118 ? 14.167 -6.790 -9.545 1.00 95.31 118 CYS A N 1
ATOM 978 C CA . CYS A 1 118 ? 12.771 -6.882 -9.973 1.00 95.31 118 CYS A CA 1
ATOM 979 C C . CYS A 1 118 ? 12.464 -6.100 -11.259 1.00 95.31 118 CYS A C 1
ATOM 981 O O . CYS A 1 118 ? 11.306 -5.807 -11.529 1.00 95.31 118 CYS A O 1
ATOM 983 N N . SER A 1 119 ? 13.470 -5.782 -12.083 1.00 92.75 119 SER A N 1
ATOM 984 C CA . SER A 1 119 ? 13.298 -4.949 -13.288 1.00 92.75 119 SER A CA 1
ATOM 985 C C . SER A 1 119 ? 12.346 -5.536 -14.335 1.00 92.75 119 SER A C 1
ATOM 987 O O . SER A 1 119 ? 11.738 -4.787 -15.092 1.00 92.75 119 SER A O 1
ATOM 989 N N . GLU A 1 120 ? 12.218 -6.864 -14.382 1.00 91.69 120 GLU A N 1
ATOM 990 C CA . GLU A 1 120 ? 11.342 -7.582 -15.320 1.00 91.69 120 GLU A CA 1
ATOM 991 C C . GLU A 1 120 ? 9.906 -7.755 -14.789 1.00 91.69 120 GLU A C 1
ATOM 993 O O . GLU A 1 120 ? 9.041 -8.285 -15.487 1.00 91.69 120 GLU A O 1
ATOM 998 N N . LYS A 1 121 ? 9.633 -7.343 -13.544 1.00 87.69 121 LYS A N 1
ATOM 999 C CA . LYS A 1 121 ? 8.312 -7.454 -12.915 1.00 87.69 121 LYS A CA 1
ATOM 1000 C C . LYS A 1 121 ? 7.510 -6.202 -13.229 1.00 87.69 121 LYS A C 1
ATOM 1002 O O . LYS A 1 121 ? 7.733 -5.150 -12.643 1.00 87.69 121 LYS A O 1
ATOM 1007 N N . THR A 1 122 ? 6.614 -6.315 -14.202 1.00 78.50 122 THR A N 1
ATOM 1008 C CA . THR A 1 122 ? 5.857 -5.170 -14.735 1.00 78.50 122 THR A CA 1
ATOM 1009 C C . THR A 1 122 ? 4.368 -5.226 -14.414 1.00 78.50 122 THR A C 1
ATOM 1011 O O . THR A 1 122 ? 3.702 -4.194 -14.497 1.00 78.50 122 THR A O 1
ATOM 1014 N N . ASP A 1 123 ? 3.856 -6.385 -13.994 1.00 81.31 123 ASP A N 1
ATOM 1015 C CA . ASP A 1 123 ? 2.453 -6.531 -13.614 1.00 81.31 123 ASP A CA 1
ATOM 1016 C C . ASP A 1 123 ? 2.208 -6.110 -12.155 1.00 81.31 123 ASP A C 1
ATOM 1018 O O . ASP A 1 123 ? 3.076 -6.230 -11.284 1.00 81.31 123 ASP A O 1
ATOM 1022 N N . ALA A 1 124 ? 0.975 -5.683 -11.872 1.00 79.38 124 ALA A N 1
ATOM 1023 C CA . ALA A 1 124 ? 0.529 -5.312 -10.531 1.00 79.38 124 ALA A CA 1
ATOM 1024 C C . ALA A 1 124 ? 0.767 -6.439 -9.505 1.00 79.38 124 ALA A C 1
ATOM 1026 O O . ALA A 1 124 ? 0.385 -7.590 -9.723 1.00 79.38 124 ALA A O 1
ATOM 1027 N N . GLY A 1 125 ? 1.377 -6.086 -8.374 1.00 82.94 125 GLY A N 1
ATOM 1028 C CA . GLY A 1 125 ? 1.696 -6.965 -7.247 1.00 82.94 125 GLY A CA 1
ATOM 1029 C C . GLY A 1 125 ? 2.994 -7.766 -7.400 1.00 82.94 125 GLY A C 1
ATOM 1030 O O . GLY A 1 125 ? 3.595 -8.128 -6.391 1.00 82.94 125 GLY A O 1
ATOM 1031 N N . GLN A 1 126 ? 3.495 -7.979 -8.623 1.00 89.31 126 GLN A N 1
ATOM 1032 C CA . GLN A 1 126 ? 4.704 -8.788 -8.844 1.00 89.31 126 GLN A CA 1
ATOM 1033 C C . GLN A 1 126 ? 5.986 -8.132 -8.318 1.00 89.31 126 GLN A C 1
ATOM 1035 O O . GLN A 1 126 ? 6.938 -8.826 -7.964 1.00 89.31 126 GLN A O 1
ATOM 1040 N N . GLU A 1 127 ? 6.043 -6.799 -8.293 1.00 92.19 127 GLU A N 1
ATOM 1041 C CA . GLU A 1 127 ? 7.187 -6.066 -7.741 1.00 92.19 127 GLU A CA 1
ATOM 1042 C C . GLU A 1 127 ? 7.351 -6.351 -6.241 1.00 92.19 127 GLU A C 1
ATOM 1044 O O . GLU A 1 127 ? 8.469 -6.583 -5.785 1.00 92.19 127 GLU A O 1
ATOM 1049 N N . LEU A 1 128 ? 6.248 -6.374 -5.480 1.00 91.94 128 LEU A N 1
ATOM 1050 C CA . LEU A 1 128 ? 6.281 -6.678 -4.050 1.00 91.94 128 LEU A CA 1
ATOM 1051 C C . LEU A 1 128 ? 6.626 -8.151 -3.805 1.00 91.94 128 LEU A C 1
ATOM 1053 O O . LEU A 1 128 ? 7.533 -8.415 -3.023 1.00 91.94 128 LEU A O 1
ATOM 1057 N N . GLU A 1 129 ? 5.982 -9.081 -4.514 1.00 91.88 129 GLU A N 1
ATOM 1058 C CA . GLU A 1 129 ? 6.296 -10.520 -4.448 1.00 91.88 129 GLU A CA 1
ATOM 1059 C C . GLU A 1 129 ? 7.790 -10.774 -4.722 1.00 91.88 129 GLU A C 1
ATOM 1061 O O . GLU A 1 129 ? 8.472 -11.449 -3.958 1.00 91.88 129 GLU A O 1
ATOM 1066 N N . CYS A 1 130 ? 8.353 -10.130 -5.747 1.00 95.12 130 CYS A N 1
ATOM 1067 C CA . CYS A 1 130 ? 9.778 -10.232 -6.052 1.00 95.12 130 CYS A CA 1
ATOM 1068 C C . CYS A 1 130 ? 10.683 -9.685 -4.937 1.00 95.12 130 CYS A C 1
ATOM 1070 O O . CYS A 1 130 ? 11.718 -10.280 -4.630 1.00 95.12 130 CYS A O 1
ATOM 1072 N N . LEU A 1 131 ? 10.317 -8.564 -4.306 1.00 95.62 131 LEU A N 1
ATOM 1073 C CA . LEU A 1 131 ? 11.059 -8.062 -3.148 1.00 95.62 131 LEU A CA 1
ATOM 1074 C C . LEU A 1 131 ? 11.002 -9.056 -1.976 1.00 95.62 131 LEU A C 1
ATOM 1076 O O . LEU A 1 131 ? 12.002 -9.222 -1.278 1.00 95.62 131 LEU A O 1
ATOM 1080 N N . GLN A 1 132 ? 9.868 -9.726 -1.767 1.00 94.88 132 GLN A N 1
ATOM 1081 C CA . GLN A 1 132 ? 9.707 -10.748 -0.729 1.00 94.88 132 GLN A CA 1
ATOM 1082 C C . GLN A 1 132 ? 10.563 -11.989 -1.010 1.00 94.88 132 GLN A C 1
ATOM 1084 O O . GLN A 1 132 ? 11.261 -12.457 -0.110 1.00 94.88 132 GLN A O 1
ATOM 1089 N N . ASP A 1 133 ? 10.605 -12.455 -2.260 1.00 96.12 133 ASP A N 1
ATOM 1090 C CA . ASP A 1 133 ? 11.466 -13.566 -2.693 1.00 96.12 133 ASP A CA 1
ATOM 1091 C C . ASP A 1 133 ? 12.960 -13.274 -2.470 1.00 96.12 133 ASP A C 1
ATOM 1093 O O . ASP A 1 133 ? 13.748 -14.174 -2.173 1.00 96.12 133 ASP A O 1
ATOM 1097 N N . HIS A 1 134 ? 13.352 -12.001 -2.574 1.00 97.31 134 HIS A N 1
ATOM 1098 C CA . HIS A 1 134 ? 14.726 -11.530 -2.399 1.00 97.31 134 HIS A CA 1
ATOM 1099 C C . HIS A 1 134 ? 15.002 -10.895 -1.029 1.00 97.31 134 HIS A C 1
ATOM 1101 O O . HIS A 1 134 ? 16.014 -10.210 -0.877 1.00 97.31 134 HIS A O 1
ATOM 1107 N N . LEU A 1 135 ? 14.155 -11.110 -0.012 1.00 97.50 135 LEU A N 1
ATOM 1108 C CA . LEU A 1 135 ? 14.211 -10.404 1.281 1.00 97.50 135 LEU A CA 1
ATOM 1109 C C . LEU A 1 135 ? 15.618 -10.373 1.919 1.00 97.50 135 LEU A C 1
ATOM 1111 O O . LEU A 1 135 ? 16.057 -9.344 2.448 1.00 97.50 135 LEU A O 1
ATOM 1115 N N . GLU A 1 136 ? 16.351 -11.486 1.849 1.00 97.38 136 GLU A N 1
ATOM 1116 C CA . GLU A 1 136 ? 17.706 -11.615 2.402 1.00 97.38 136 GLU A CA 1
ATOM 1117 C C . GLU A 1 136 ? 18.774 -10.836 1.615 1.00 97.38 136 GLU A C 1
ATOM 1119 O O . GLU A 1 136 ? 19.797 -10.446 2.188 1.00 97.38 136 GLU A O 1
ATOM 1124 N N . ASP A 1 137 ? 18.516 -10.539 0.343 1.00 97.81 137 ASP A N 1
ATOM 1125 C CA . ASP A 1 137 ? 19.399 -9.811 -0.569 1.00 97.81 137 ASP A CA 1
ATOM 1126 C C . ASP A 1 137 ? 19.151 -8.293 -0.578 1.00 97.81 137 ASP A C 1
ATOM 1128 O O . ASP A 1 137 ? 19.996 -7.525 -1.056 1.00 97.81 137 ASP A O 1
ATOM 1132 N N . LEU A 1 138 ? 18.001 -7.853 -0.054 1.00 98.12 138 LEU A N 1
ATOM 1133 C CA . LEU A 1 138 ? 17.610 -6.442 -0.012 1.00 98.12 138 LEU A CA 1
ATOM 1134 C C . LEU A 1 138 ? 18.525 -5.624 0.900 1.00 98.12 138 LEU A C 1
ATOM 1136 O O . LEU A 1 138 ? 19.023 -6.114 1.926 1.00 98.12 138 LEU A O 1
ATOM 1140 N N . VAL A 1 139 ? 18.676 -4.333 0.594 1.00 97.94 139 VAL A N 1
ATOM 1141 C CA . VAL A 1 139 ? 19.337 -3.402 1.518 1.00 97.94 139 VAL A CA 1
ATOM 1142 C C . VAL A 1 139 ? 18.517 -3.263 2.801 1.00 97.94 139 VAL A C 1
ATOM 1144 O O . VAL A 1 139 ? 17.294 -3.391 2.790 1.00 97.94 139 VAL A O 1
ATOM 1147 N N . SER A 1 140 ? 19.175 -2.954 3.923 1.00 97.69 140 SER A N 1
ATOM 1148 C CA . SER A 1 140 ? 18.540 -2.944 5.253 1.00 97.69 140 SER A CA 1
ATOM 1149 C C . SER A 1 140 ? 17.249 -2.122 5.318 1.00 97.69 140 SER A C 1
ATOM 1151 O O . SER A 1 140 ? 16.269 -2.570 5.903 1.00 97.69 140 SER A O 1
ATOM 1153 N N . ALA A 1 141 ? 17.232 -0.948 4.680 1.00 96.69 141 ALA A N 1
ATOM 1154 C CA . ALA A 1 141 ? 16.070 -0.067 4.664 1.00 96.69 141 ALA A CA 1
ATOM 1155 C C . ALA A 1 141 ? 14.867 -0.659 3.910 1.00 96.69 141 ALA A C 1
ATOM 1157 O O . ALA A 1 141 ? 13.735 -0.443 4.340 1.00 96.69 141 ALA A O 1
ATOM 1158 N N . CYS A 1 142 ? 15.098 -1.374 2.802 1.00 97.38 142 CYS A N 1
ATOM 1159 C CA . CYS A 1 142 ? 14.036 -2.043 2.054 1.00 97.38 142 CYS A CA 1
ATOM 1160 C C . CYS A 1 142 ? 13.591 -3.323 2.771 1.00 97.38 142 CYS A C 1
ATOM 1162 O O . CYS A 1 142 ? 12.398 -3.514 2.990 1.00 97.38 142 CYS A O 1
ATOM 1164 N N . ARG A 1 143 ? 14.550 -4.130 3.249 1.00 97.81 143 ARG A N 1
ATOM 1165 C CA . ARG A 1 143 ? 14.297 -5.353 4.025 1.00 97.81 143 ARG A CA 1
ATOM 1166 C C . ARG A 1 143 ? 13.393 -5.116 5.227 1.00 97.81 143 ARG A C 1
ATOM 1168 O O . ARG A 1 143 ? 12.498 -5.911 5.472 1.00 97.81 143 ARG A O 1
ATOM 1175 N N . GLU A 1 144 ? 13.623 -4.034 5.970 1.00 95.62 144 GLU A N 1
ATOM 1176 C CA . GLU A 1 144 ? 12.794 -3.673 7.125 1.00 95.62 144 GLU A CA 1
ATOM 1177 C C . GLU A 1 144 ? 11.326 -3.471 6.723 1.00 95.62 144 GLU A C 1
ATOM 1179 O O . GLU A 1 144 ? 10.428 -3.987 7.379 1.00 95.62 144 GLU A O 1
ATOM 1184 N N . VAL A 1 145 ? 11.066 -2.731 5.642 1.00 92.25 145 VAL A N 1
ATOM 1185 C CA . VAL A 1 145 ? 9.691 -2.404 5.240 1.00 92.25 145 VAL A CA 1
ATOM 1186 C C . VAL A 1 145 ? 8.996 -3.581 4.578 1.00 92.25 145 VAL A C 1
ATOM 1188 O O . VAL A 1 145 ? 7.846 -3.846 4.916 1.00 92.25 145 VAL A O 1
ATOM 1191 N N . VAL A 1 146 ? 9.691 -4.309 3.703 1.00 94.00 146 VAL A N 1
ATOM 1192 C CA . VAL A 1 146 ? 9.155 -5.527 3.081 1.00 94.00 146 VAL A CA 1
ATOM 1193 C C . VAL A 1 146 ? 8.879 -6.577 4.154 1.00 94.00 146 VAL A C 1
ATOM 1195 O O . VAL A 1 146 ? 7.772 -7.088 4.210 1.00 94.00 146 VAL A O 1
ATOM 1198 N N . GLY A 1 147 ? 9.822 -6.822 5.069 1.00 93.50 147 GLY A N 1
ATOM 1199 C CA . GLY A 1 147 ? 9.648 -7.789 6.155 1.00 93.50 147 GLY A CA 1
ATOM 1200 C C . GLY A 1 147 ? 8.482 -7.446 7.081 1.00 93.50 147 GLY A C 1
ATOM 1201 O O . GLY A 1 147 ? 7.668 -8.318 7.370 1.00 93.50 147 GLY A O 1
ATOM 1202 N N . ASN A 1 148 ? 8.350 -6.174 7.483 1.00 88.62 148 ASN A N 1
ATOM 1203 C CA . ASN A 1 148 ? 7.195 -5.729 8.265 1.00 88.62 148 ASN A CA 1
ATOM 1204 C C . ASN A 1 148 ? 5.888 -5.973 7.497 1.00 88.62 148 ASN A C 1
ATOM 1206 O O . ASN A 1 148 ? 4.935 -6.474 8.077 1.00 88.62 148 ASN A O 1
ATOM 1210 N N . LEU A 1 149 ? 5.826 -5.633 6.204 1.00 86.25 149 LEU A N 1
ATOM 1211 C CA . LEU A 1 149 ? 4.622 -5.847 5.399 1.00 86.25 149 LEU A CA 1
ATOM 1212 C C . LEU A 1 149 ? 4.287 -7.338 5.246 1.00 86.25 149 LEU A C 1
ATOM 1214 O O . LEU A 1 149 ? 3.133 -7.706 5.422 1.00 86.25 149 LEU A O 1
ATOM 1218 N N . THR A 1 150 ? 5.280 -8.196 5.011 1.00 89.38 150 THR A N 1
ATOM 1219 C CA . THR A 1 150 ? 5.098 -9.654 4.906 1.00 89.38 150 THR A CA 1
ATOM 1220 C C . THR A 1 150 ? 4.614 -10.278 6.217 1.00 89.38 150 THR A C 1
ATOM 1222 O O . THR A 1 150 ? 3.756 -11.162 6.209 1.00 89.38 150 THR A O 1
ATOM 1225 N N . GLU A 1 151 ? 5.130 -9.821 7.363 1.00 88.38 151 GLU A N 1
ATOM 1226 C CA . GLU A 1 151 ? 4.626 -10.244 8.676 1.00 88.38 151 GLU A CA 1
ATOM 1227 C C . GLU A 1 151 ? 3.144 -9.878 8.826 1.00 88.38 151 GLU A C 1
ATOM 1229 O O . GLU A 1 151 ? 2.335 -10.696 9.255 1.00 88.38 151 GLU A O 1
ATOM 1234 N N . LEU A 1 152 ? 2.763 -8.682 8.381 1.00 80.50 152 LEU A N 1
ATOM 1235 C CA . LEU A 1 152 ? 1.384 -8.205 8.439 1.00 80.50 152 LEU A CA 1
ATOM 1236 C C . LEU A 1 152 ? 0.451 -8.966 7.489 1.00 80.50 152 LEU A C 1
ATOM 1238 O O . LEU A 1 152 ? -0.658 -9.312 7.887 1.00 80.50 152 LEU A O 1
ATOM 1242 N N . GLU A 1 153 ? 0.887 -9.276 6.268 1.00 84.56 153 GLU A N 1
ATOM 1243 C CA . GLU A 1 153 ? 0.146 -10.142 5.335 1.00 84.56 153 GLU A CA 1
ATOM 1244 C C . GLU A 1 153 ? -0.069 -11.548 5.912 1.00 84.56 153 GLU A C 1
ATOM 1246 O O . GLU A 1 153 ? -1.117 -12.160 5.696 1.00 84.56 153 GLU A O 1
ATOM 1251 N N . SER A 1 154 ? 0.884 -12.033 6.714 1.00 85.81 154 SER A N 1
ATOM 1252 C CA . SER A 1 154 ? 0.763 -13.310 7.424 1.00 85.81 154 SER A CA 1
ATOM 1253 C C . SER A 1 154 ? -0.279 -13.268 8.553 1.00 85.81 154 SER A C 1
ATOM 1255 O O . SER A 1 154 ? -0.863 -14.301 8.886 1.00 85.81 154 SER A O 1
ATOM 1257 N N . GLU A 1 155 ? -0.530 -12.096 9.145 1.00 83.38 155 GLU A N 1
ATOM 1258 C CA . GLU A 1 155 ? -1.559 -11.893 10.174 1.00 83.38 155 GLU A CA 1
ATOM 1259 C C . GLU A 1 155 ? -2.952 -11.612 9.581 1.00 83.38 155 GLU A C 1
ATOM 1261 O O . GLU A 1 155 ? -3.959 -12.083 10.119 1.00 83.38 155 GLU A O 1
ATOM 1266 N N . ASP A 1 156 ? -3.028 -10.848 8.486 1.00 78.75 156 ASP A N 1
ATOM 1267 C CA . ASP A 1 156 ? -4.267 -10.500 7.785 1.00 78.75 156 ASP A CA 1
ATOM 1268 C C . ASP A 1 156 ? -4.123 -10.687 6.270 1.00 78.75 156 ASP A C 1
ATOM 1270 O O . ASP A 1 156 ? -3.664 -9.806 5.542 1.00 78.75 156 ASP A O 1
ATOM 1274 N N . VAL A 1 157 ? -4.648 -11.814 5.783 1.00 81.25 157 VAL A N 1
ATOM 1275 C CA . VAL A 1 157 ? -4.691 -12.170 4.356 1.00 81.25 157 VAL A CA 1
ATOM 1276 C C . VAL A 1 157 ? -5.440 -11.158 3.482 1.00 81.25 157 VAL A C 1
ATOM 1278 O O . VAL A 1 157 ? -5.359 -11.237 2.264 1.00 81.25 157 VAL A O 1
ATOM 1281 N N . GLN A 1 158 ? -6.206 -10.224 4.062 1.00 78.44 158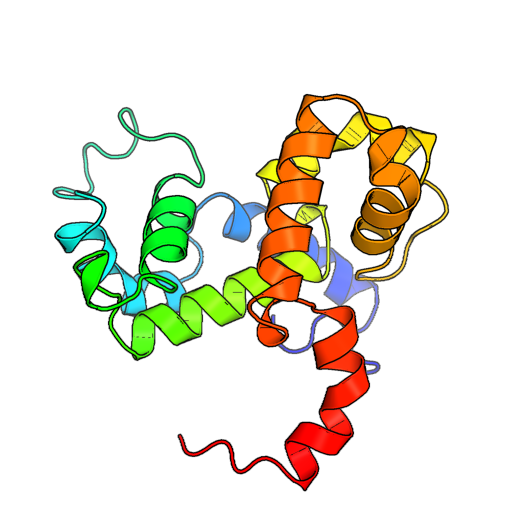 GLN A N 1
ATOM 1282 C CA . GLN A 1 158 ? -6.840 -9.139 3.302 1.00 78.44 158 GLN A CA 1
ATOM 1283 C C . GLN A 1 158 ? -5.840 -8.067 2.838 1.00 78.44 158 GLN A C 1
ATOM 1285 O O . GLN A 1 158 ? -6.188 -7.238 1.995 1.00 78.44 158 GLN A O 1
ATOM 1290 N N . ILE A 1 159 ? -4.627 -8.057 3.397 1.00 79.25 159 ILE A N 1
ATOM 1291 C CA . ILE A 1 159 ? -3.550 -7.137 3.013 1.00 79.25 159 ILE A CA 1
ATOM 1292 C C . ILE A 1 159 ? -2.825 -7.648 1.761 1.00 79.25 159 ILE A C 1
ATOM 1294 O O . ILE A 1 159 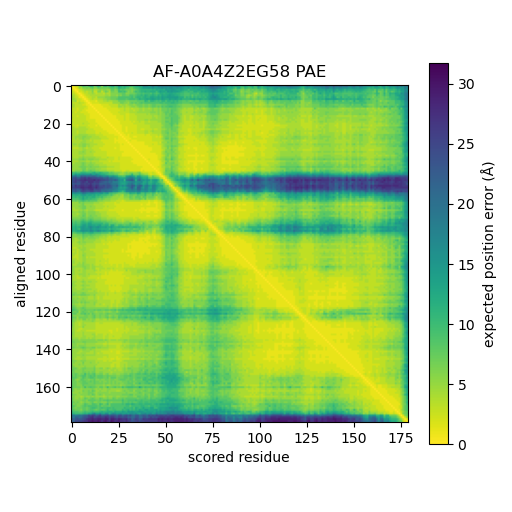? -2.440 -6.834 0.924 1.00 79.25 159 ILE A O 1
ATOM 1298 N N . ASP A 1 160 ? -2.731 -8.969 1.585 1.00 83.69 160 ASP A N 1
ATOM 1299 C CA . ASP A 1 160 ? -2.126 -9.592 0.407 1.00 83.69 160 ASP A CA 1
ATOM 1300 C C . ASP A 1 160 ? -3.021 -9.383 -0.824 1.00 83.69 160 ASP A C 1
ATOM 1302 O O . ASP A 1 160 ? -4.070 -10.012 -1.008 1.00 83.69 160 ASP A O 1
ATOM 1306 N N . ALA A 1 161 ? -2.610 -8.456 -1.686 1.00 78.75 161 ALA A N 1
ATOM 1307 C CA . ALA A 1 161 ? -3.391 -8.092 -2.854 1.00 78.75 161 ALA A CA 1
ATOM 1308 C C . ALA A 1 161 ? -3.462 -9.195 -3.916 1.00 78.75 161 ALA A C 1
ATOM 1310 O O . ALA A 1 161 ? -4.503 -9.331 -4.571 1.00 78.75 161 ALA A O 1
ATOM 1311 N N . LEU A 1 162 ? -2.393 -9.977 -4.095 1.00 83.00 162 LEU A N 1
ATOM 1312 C CA . LEU A 1 162 ? -2.365 -11.063 -5.074 1.00 83.00 162 LEU A CA 1
ATOM 1313 C C . LEU A 1 162 ? -3.299 -12.188 -4.637 1.00 83.00 162 LEU A C 1
ATOM 1315 O O . LEU A 1 162 ? -4.101 -12.668 -5.443 1.00 83.00 162 LEU A O 1
ATOM 1319 N N . LEU A 1 163 ? -3.270 -12.544 -3.354 1.00 85.31 163 LEU A N 1
ATOM 1320 C CA . LEU A 1 163 ? -4.163 -13.531 -2.766 1.00 85.31 163 LEU A CA 1
ATOM 1321 C C . LEU A 1 163 ? -5.621 -13.072 -2.818 1.00 85.31 163 LEU A C 1
ATOM 1323 O O . LEU A 1 163 ? -6.479 -13.824 -3.283 1.00 85.31 163 LEU A O 1
ATOM 1327 N N . VAL A 1 164 ? -5.919 -11.838 -2.397 1.00 83.69 164 VAL A N 1
ATOM 1328 C CA . VAL A 1 164 ? -7.286 -11.291 -2.448 1.00 83.69 164 VAL A CA 1
ATOM 1329 C C . VAL A 1 164 ? -7.825 -11.301 -3.876 1.00 83.69 164 VAL A C 1
ATOM 1331 O O . VAL A 1 164 ? -8.962 -11.723 -4.086 1.00 83.69 164 VAL A O 1
ATOM 1334 N N . ARG A 1 165 ? -7.013 -10.908 -4.865 1.00 81.25 165 ARG A N 1
ATOM 1335 C CA . ARG A 1 165 ? -7.393 -10.937 -6.284 1.00 81.25 165 ARG A CA 1
ATOM 1336 C C . ARG A 1 165 ? -7.604 -12.364 -6.790 1.00 81.25 165 ARG A C 1
ATOM 1338 O O . ARG A 1 165 ? -8.601 -12.635 -7.453 1.00 81.25 165 ARG A O 1
ATOM 1345 N N . ALA A 1 166 ? -6.700 -13.287 -6.471 1.00 86.50 166 ALA A N 1
ATOM 1346 C CA . ALA A 1 166 ? -6.808 -14.686 -6.883 1.00 86.50 166 ALA A CA 1
ATOM 1347 C C . ALA A 1 166 ? -8.041 -15.373 -6.272 1.00 86.50 166 ALA A C 1
ATOM 1349 O O . ALA A 1 166 ? -8.698 -16.190 -6.921 1.00 86.50 166 ALA A O 1
ATOM 1350 N N . CYS A 1 167 ? -8.380 -15.025 -5.031 1.00 87.75 167 CYS A N 1
ATOM 1351 C CA . CYS A 1 167 ? -9.528 -15.565 -4.316 1.00 87.75 167 CYS A CA 1
ATOM 1352 C C . CYS A 1 167 ? -10.835 -14.797 -4.566 1.00 87.75 167 CYS A C 1
ATOM 1354 O O . CYS A 1 167 ? -11.881 -15.290 -4.143 1.00 87.75 167 CYS A O 1
ATOM 1356 N N . GLU A 1 168 ? -10.815 -13.654 -5.264 1.00 84.31 168 GLU A N 1
ATOM 1357 C CA . GLU A 1 168 ? -11.987 -12.797 -5.504 1.00 84.31 168 GLU A CA 1
ATOM 1358 C C . GLU A 1 168 ? -13.219 -13.567 -6.025 1.00 84.31 168 GLU A C 1
ATOM 1360 O O . GLU A 1 168 ? -14.303 -13.404 -5.459 1.00 84.31 168 GLU A O 1
ATOM 1365 N N . PRO A 1 169 ? -13.111 -14.472 -7.021 1.00 86.56 169 PRO A N 1
ATOM 1366 C CA . PRO A 1 169 ? -14.281 -15.205 -7.510 1.00 86.56 169 PRO A CA 1
ATOM 1367 C C . PRO A 1 169 ? -14.920 -16.096 -6.436 1.00 86.56 169 PRO A C 1
ATOM 1369 O O . PRO A 1 169 ? -16.139 -16.269 -6.396 1.00 86.56 169 PRO A O 1
ATOM 1372 N N . VAL A 1 170 ? -14.099 -16.671 -5.552 1.00 89.00 170 VAL A N 1
ATOM 1373 C CA . VAL A 1 170 ? -14.547 -17.567 -4.479 1.00 89.00 170 VAL A CA 1
ATOM 1374 C C . VAL A 1 170 ? -15.126 -16.757 -3.325 1.00 89.00 170 VAL A C 1
ATOM 1376 O O . VAL A 1 170 ? -16.188 -17.101 -2.808 1.00 89.00 170 VAL A O 1
ATOM 1379 N N . THR A 1 171 ? -14.476 -15.662 -2.933 1.00 85.62 171 THR A N 1
ATOM 1380 C CA . THR A 1 171 ? -14.983 -14.796 -1.866 1.00 85.62 171 THR A CA 1
ATOM 1381 C C . THR A 1 171 ? -16.311 -14.158 -2.266 1.00 85.62 171 THR A C 1
ATOM 1383 O O . THR A 1 171 ? -17.238 -14.172 -1.465 1.00 85.62 171 THR A O 1
ATOM 1386 N N . GLN A 1 172 ? -16.473 -13.706 -3.513 1.00 83.44 172 GLN A N 1
ATOM 1387 C CA . GLN A 1 172 ? -17.753 -13.183 -4.005 1.00 83.44 172 GLN A CA 1
ATOM 1388 C C . GLN A 1 172 ? -18.863 -14.243 -4.026 1.00 83.44 172 GLN A C 1
ATOM 1390 O O . GLN A 1 172 ? -20.014 -13.940 -3.711 1.00 83.44 172 GLN A O 1
ATOM 1395 N N . ALA A 1 173 ? -18.537 -15.485 -4.393 1.00 87.69 173 ALA A N 1
ATOM 1396 C CA . ALA A 1 173 ? -19.523 -16.557 -4.487 1.00 87.69 173 ALA A CA 1
ATOM 1397 C C . ALA A 1 173 ? -19.959 -17.106 -3.117 1.00 87.69 173 ALA A C 1
ATOM 1399 O O . ALA A 1 173 ? -21.111 -17.516 -2.967 1.00 87.69 173 ALA A O 1
ATOM 1400 N N . TYR A 1 174 ? -19.056 -17.135 -2.131 1.00 87.00 174 TYR A N 1
ATOM 1401 C CA . TYR A 1 174 ? -19.259 -17.907 -0.899 1.00 87.00 174 TYR A CA 1
ATOM 1402 C C . TYR A 1 174 ? -19.115 -17.110 0.402 1.00 87.00 174 TYR A C 1
ATOM 1404 O O . TYR A 1 174 ? -19.602 -17.565 1.438 1.00 87.00 174 TYR A O 1
ATOM 1412 N N . CYS A 1 175 ? -18.504 -15.923 0.387 1.00 82.12 175 CYS A N 1
ATOM 1413 C CA . CYS A 1 175 ? -18.438 -15.058 1.561 1.00 82.12 175 CYS A CA 1
ATOM 1414 C C . CYS A 1 175 ? -19.573 -14.027 1.506 1.00 82.12 175 CYS A C 1
ATOM 1416 O O . CYS A 1 175 ? -19.585 -13.127 0.670 1.00 82.12 175 CYS A O 1
ATOM 1418 N N . HIS A 1 176 ? -20.534 -14.116 2.429 1.00 64.62 176 HIS A N 1
ATOM 1419 C CA . HIS A 1 176 ? -21.540 -13.068 2.603 1.00 64.62 176 HIS A CA 1
ATOM 1420 C C . HIS A 1 176 ? -20.897 -11.810 3.201 1.00 64.62 176 HIS A C 1
ATOM 1422 O O . HIS A 1 176 ? -20.827 -11.657 4.422 1.00 64.62 176 HIS A O 1
ATOM 1428 N N . VAL A 1 177 ? -20.454 -10.885 2.348 1.00 57.03 177 VAL A N 1
ATOM 1429 C CA . VAL A 1 177 ? -20.079 -9.531 2.772 1.00 57.03 177 VAL A CA 1
ATOM 1430 C C . VAL A 1 177 ? -21.371 -8.795 3.134 1.00 57.03 177 VAL A C 1
ATOM 1432 O O . VAL A 1 177 ? -22.071 -8.266 2.273 1.00 57.03 177 VAL A O 1
ATOM 1435 N N . SER A 1 178 ? -21.758 -8.842 4.409 1.00 33.78 178 SER A N 1
ATOM 1436 C CA . SER A 1 178 ? -22.877 -8.033 4.901 1.00 33.78 178 SER A CA 1
ATOM 1437 C C . SER A 1 178 ? -22.434 -6.561 4.962 1.00 33.78 178 SER A C 1
ATOM 1439 O O . SER A 1 178 ? -21.352 -6.308 5.503 1.00 33.78 178 SER A O 1
ATOM 1441 N N . PRO A 1 179 ? -23.218 -5.614 4.409 1.00 38.97 179 PRO A N 1
ATOM 1442 C CA . PRO A 1 179 ? -22.864 -4.190 4.352 1.00 38.97 179 PRO A CA 1
ATOM 1443 C C . PRO A 1 179 ? -22.593 -3.582 5.739 1.00 38.97 179 PRO A C 1
ATOM 1445 O O . PRO A 1 179 ? -23.204 -4.018 6.737 1.00 38.97 179 PRO A O 1
#

Sequence (179 aa):
MEHLYTEKMVEDCELRLLELQYFISRDWKLDPVLYHKCQGDAARLCHTHGWNQTGELMPPGAVFSCLYRHAYRTEEQGRRLSRDCKVEVQRILHQRALDVKLDPDLQKRCMTDLGKWCSEKTDAGQELECLQDHLEDLVSACREVVGNLTELESEDVQIDALLVRACEPVTQAYCHVSP

Radius of gyration: 16.81 Å; Cα contacts (8 Å, |Δi|>4): 175; chains: 1; bounding box: 42×43×47 Å

pLDDT: mean 85.67, std 11.32, range [33.78, 98.12]

Solvent-accessible surface area (backbone atoms only — not comparable to full-atom values): 10131 Å² total; per-residue (Å²): 118,97,54,60,90,39,96,85,46,50,68,75,58,38,54,57,51,48,60,52,42,40,59,29,51,47,35,62,77,68,34,65,64,48,32,71,51,26,51,68,48,38,38,73,72,60,66,59,72,58,86,88,54,53,87,80,76,54,64,80,46,50,66,57,58,43,52,50,59,26,56,72,46,49,79,88,77,42,81,59,53,53,72,66,27,34,53,42,50,48,53,52,44,26,55,25,42,33,32,48,72,37,25,62,65,53,37,69,47,27,50,70,48,41,66,72,76,28,70,86,45,81,57,78,25,42,45,52,53,46,50,59,79,38,40,89,78,39,55,71,68,24,27,55,54,52,49,53,51,54,55,46,31,73,75,37,60,73,40,32,32,61,57,44,61,73,41,38,72,56,45,69,74,70,47,86,82,75,132

Secondary structure (DSSP, 8-state):
-TTTTSTT--HHHHHHHHHHHHHHHH-GGG-HHHHHHHHHHHHHHS----TTTHHHHS-TTHHHHHHHHHHS--STT-PPPPHHHHHHHHHHHHHHHT-TTT-HHHHHHHHHHHHHH-TT--STTHHHHHHHHTTTTS-HHHHHHHHHHHHHHHH-TTS-HHHHHHHHHHHHHH-----